Protein AF-A0A7V4EIB7-F1 (afdb_monomer)

Structure (mmCIF, N/CA/C/O backbone):
data_AF-A0A7V4EIB7-F1
#
_entry.id   AF-A0A7V4EIB7-F1
#
loop_
_atom_site.group_PDB
_atom_site.id
_atom_site.type_symbol
_atom_site.label_atom_id
_atom_site.label_alt_id
_atom_site.label_comp_id
_atom_site.label_asym_id
_atom_site.label_entity_id
_atom_site.label_seq_id
_atom_site.pdbx_PDB_ins_code
_atom_site.Cartn_x
_atom_site.Cartn_y
_atom_site.Cartn_z
_atom_site.occupancy
_atom_site.B_iso_or_equiv
_atom_site.auth_seq_id
_atom_site.auth_comp_id
_atom_site.auth_asym_id
_atom_site.auth_atom_id
_atom_site.pdbx_PDB_model_num
ATOM 1 N N . MET A 1 1 ? 59.967 -50.432 -4.920 1.00 47.66 1 MET A N 1
ATOM 2 C CA . MET A 1 1 ? 59.073 -49.871 -5.954 1.00 47.66 1 MET A CA 1
ATOM 3 C C . MET A 1 1 ? 58.158 -50.975 -6.445 1.00 47.66 1 MET A C 1
ATOM 5 O O . MET A 1 1 ? 58.591 -51.761 -7.272 1.00 47.66 1 MET A O 1
ATOM 9 N N . THR A 1 2 ? 56.927 -51.020 -5.931 1.00 31.62 2 THR A N 1
ATOM 10 C CA . THR A 1 2 ? 55.809 -51.762 -6.533 1.00 31.62 2 THR A CA 1
ATOM 11 C C . THR A 1 2 ? 54.528 -51.031 -6.133 1.00 31.62 2 THR A C 1
ATOM 13 O O . THR A 1 2 ? 54.289 -50.807 -4.950 1.00 31.62 2 THR A O 1
ATOM 16 N N . VAL A 1 3 ? 53.770 -50.563 -7.123 1.00 32.78 3 VAL A N 1
ATOM 17 C CA . VAL A 1 3 ? 52.539 -49.776 -6.971 1.00 32.78 3 VAL A CA 1
ATOM 18 C C . VAL A 1 3 ? 51.373 -50.753 -6.801 1.00 32.78 3 VAL A C 1
ATOM 20 O O . VAL A 1 3 ? 51.115 -51.546 -7.702 1.00 32.78 3 VAL A O 1
ATOM 23 N N . MET A 1 4 ? 50.684 -50.714 -5.656 1.00 30.62 4 MET A N 1
ATOM 24 C CA . MET A 1 4 ? 49.464 -51.498 -5.417 1.00 30.62 4 MET A CA 1
ATOM 25 C C . MET A 1 4 ? 48.240 -50.822 -6.049 1.00 30.62 4 MET A C 1
ATOM 27 O O . MET A 1 4 ? 48.044 -49.610 -5.944 1.00 30.62 4 MET A O 1
ATOM 31 N N . THR A 1 5 ? 47.420 -51.621 -6.731 1.00 43.78 5 THR A N 1
ATOM 32 C CA . THR A 1 5 ? 46.246 -51.188 -7.500 1.00 43.78 5 THR A CA 1
ATOM 33 C C . THR A 1 5 ? 44.964 -51.118 -6.664 1.00 43.78 5 THR A C 1
ATOM 35 O O . THR A 1 5 ? 44.761 -51.872 -5.720 1.00 43.78 5 THR A O 1
ATOM 38 N N . ARG A 1 6 ? 44.046 -50.243 -7.091 1.00 38.47 6 ARG A N 1
ATOM 39 C CA . ARG A 1 6 ? 42.798 -49.780 -6.447 1.00 38.47 6 ARG A CA 1
ATOM 40 C C . ARG A 1 6 ? 41.690 -50.836 -6.208 1.00 38.47 6 ARG A C 1
ATOM 42 O O . ARG A 1 6 ? 40.529 -50.456 -6.083 1.00 38.47 6 ARG A O 1
ATOM 49 N N . ARG A 1 7 ? 41.997 -52.139 -6.177 1.00 37.72 7 ARG A N 1
ATOM 50 C CA . ARG A 1 7 ? 40.997 -53.230 -6.138 1.00 37.72 7 ARG A CA 1
ATOM 51 C C . ARG A 1 7 ? 40.981 -54.059 -4.844 1.00 37.72 7 ARG A C 1
ATOM 53 O O . ARG A 1 7 ? 40.171 -54.968 -4.739 1.00 37.72 7 ARG A O 1
ATOM 60 N N . GLU A 1 8 ? 41.793 -53.708 -3.847 1.00 39.53 8 GLU A N 1
ATOM 61 C CA . GLU A 1 8 ? 41.931 -54.478 -2.592 1.00 39.53 8 GLU A CA 1
ATOM 62 C C . GLU A 1 8 ? 41.317 -53.792 -1.352 1.00 39.53 8 GLU A C 1
ATOM 64 O O . GLU A 1 8 ? 41.428 -54.300 -0.244 1.00 39.53 8 GLU A O 1
ATOM 69 N N . VAL A 1 9 ? 40.609 -52.665 -1.517 1.00 40.56 9 VAL A N 1
ATOM 70 C CA . VAL A 1 9 ? 40.012 -51.897 -0.394 1.00 40.56 9 VAL A CA 1
ATOM 71 C C . VAL A 1 9 ? 38.494 -52.124 -0.225 1.00 40.56 9 VAL A C 1
ATOM 73 O O . VAL A 1 9 ? 37.890 -51.612 0.708 1.00 40.56 9 VAL A O 1
ATOM 76 N N . LEU A 1 10 ? 37.839 -52.926 -1.071 1.00 32.06 10 LEU A N 1
ATOM 77 C CA . LEU A 1 10 ? 36.372 -53.097 -1.052 1.00 32.06 10 LEU A CA 1
ATOM 78 C C . LEU A 1 10 ? 35.941 -54.550 -0.823 1.00 32.06 10 LEU A C 1
ATOM 80 O O . LEU A 1 10 ? 35.240 -55.139 -1.641 1.00 32.06 10 LEU A O 1
ATOM 84 N N . GLY A 1 11 ? 36.371 -55.135 0.295 1.00 35.91 11 GLY A N 1
ATOM 85 C CA . GLY A 1 11 ? 36.136 -56.551 0.585 1.00 35.91 11 GLY A CA 1
ATOM 86 C C . GLY A 1 11 ? 35.903 -56.900 2.050 1.00 35.91 11 GLY A C 1
ATOM 87 O O . GLY A 1 11 ? 36.309 -57.979 2.451 1.00 35.91 11 GLY A O 1
ATOM 88 N N . VAL A 1 12 ? 35.283 -56.035 2.862 1.00 35.84 12 VAL A N 1
ATOM 89 C CA . VAL A 1 12 ? 34.763 -56.419 4.190 1.00 35.84 12 VAL A CA 1
ATOM 90 C C . VAL A 1 12 ? 33.503 -55.596 4.488 1.00 35.84 12 VAL A C 1
ATOM 92 O O . VAL A 1 12 ? 33.519 -54.387 4.286 1.00 35.84 12 VAL A O 1
ATOM 95 N N . LEU A 1 13 ? 32.456 -56.258 5.002 1.00 34.12 13 LEU A N 1
ATOM 96 C CA . LEU A 1 13 ? 31.142 -55.747 5.453 1.00 34.12 13 LEU A CA 1
ATOM 97 C C . LEU A 1 13 ? 29.980 -55.872 4.447 1.00 34.12 13 LEU A C 1
ATOM 99 O O . LEU A 1 13 ? 29.356 -54.896 4.049 1.00 34.12 13 LEU A O 1
ATOM 103 N N . SER A 1 14 ? 29.613 -57.112 4.112 1.00 34.34 14 SER A N 1
ATOM 104 C CA . SER A 1 14 ? 28.228 -57.449 3.741 1.00 34.34 14 SER A CA 1
ATOM 105 C C . SER A 1 14 ? 27.502 -58.000 4.970 1.00 34.34 14 SER A C 1
ATOM 107 O O . SER A 1 14 ? 27.459 -59.206 5.188 1.00 34.34 14 SER A O 1
ATOM 109 N N . GLY A 1 15 ? 26.976 -57.101 5.802 1.00 34.72 15 GLY A N 1
ATOM 110 C CA . GLY A 1 15 ? 25.966 -57.408 6.814 1.00 34.72 15 GLY A CA 1
ATOM 111 C C . GLY A 1 15 ? 24.638 -56.815 6.357 1.00 34.72 15 GLY A C 1
ATOM 112 O O . GLY A 1 15 ? 24.525 -55.600 6.215 1.00 34.72 15 GLY A O 1
ATOM 113 N N . ALA A 1 16 ? 23.654 -57.664 6.068 1.00 36.81 16 ALA A N 1
ATOM 114 C CA . ALA A 1 16 ? 22.326 -57.242 5.645 1.00 36.81 16 ALA A CA 1
ATOM 115 C C . ALA A 1 16 ? 21.582 -56.575 6.816 1.00 36.81 16 ALA A C 1
ATOM 117 O O . ALA A 1 16 ? 21.101 -57.248 7.724 1.00 36.81 16 ALA A O 1
ATOM 118 N N . LEU A 1 17 ? 21.490 -55.244 6.788 1.00 35.59 17 LEU A N 1
ATOM 119 C CA . LEU A 1 17 ? 20.539 -54.473 7.585 1.00 35.59 17 LEU A CA 1
ATOM 120 C C . LEU A 1 17 ? 19.274 -54.280 6.749 1.00 35.59 17 LEU A C 1
ATOM 122 O O . LEU A 1 17 ? 19.247 -53.490 5.805 1.00 35.59 17 LEU A O 1
ATOM 126 N N . THR A 1 18 ? 18.221 -55.014 7.093 1.00 35.53 18 THR A N 1
ATOM 127 C CA . THR A 1 18 ? 16.874 -54.780 6.574 1.00 35.53 18 THR A CA 1
ATOM 128 C C . THR A 1 18 ? 16.375 -53.453 7.146 1.00 35.53 18 THR A C 1
ATOM 130 O O . THR A 1 18 ? 15.909 -53.390 8.282 1.00 35.53 18 THR A O 1
ATOM 133 N N . VAL A 1 19 ? 16.513 -52.366 6.386 1.00 39.12 19 VAL A N 1
ATOM 134 C CA . VAL A 1 19 ? 15.905 -51.076 6.732 1.00 39.12 19 VAL A CA 1
ATOM 135 C C . VAL A 1 19 ? 14.405 -51.211 6.498 1.00 39.12 19 VAL A C 1
ATOM 137 O O . VAL A 1 19 ? 13.939 -51.203 5.359 1.00 39.12 19 VAL A O 1
ATOM 140 N N . ALA A 1 20 ? 13.645 -51.381 7.578 1.00 41.28 20 ALA A N 1
ATOM 141 C CA . ALA A 1 20 ? 12.197 -51.257 7.535 1.00 41.28 20 ALA A CA 1
ATOM 142 C C . ALA A 1 20 ? 11.848 -49.849 7.027 1.00 41.28 20 ALA A C 1
ATOM 144 O O . ALA A 1 20 ? 12.269 -48.849 7.612 1.00 41.28 20 ALA A O 1
ATOM 145 N N . ALA A 1 21 ? 11.116 -49.772 5.914 1.00 41.19 21 ALA A N 1
ATOM 146 C CA . ALA A 1 21 ? 10.622 -48.509 5.389 1.00 41.19 21 ALA A CA 1
ATOM 147 C C . ALA A 1 21 ? 9.691 -47.878 6.432 1.00 41.19 21 ALA A C 1
ATOM 149 O O . ALA A 1 21 ? 8.664 -48.457 6.790 1.00 41.19 21 ALA A O 1
ATOM 150 N N . LEU A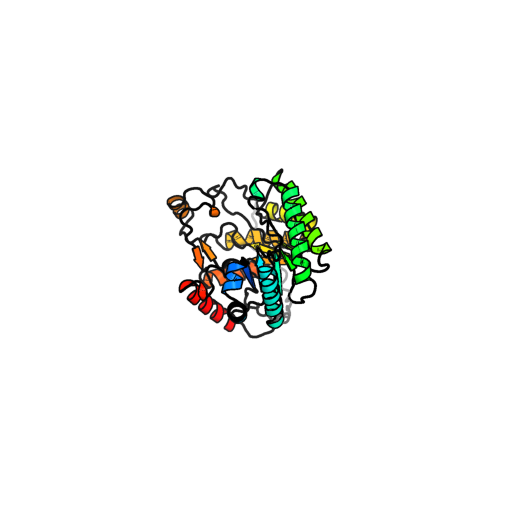 1 22 ? 10.069 -46.702 6.935 1.00 39.31 22 LEU A N 1
ATOM 151 C CA . LEU A 1 22 ? 9.183 -45.887 7.756 1.00 39.31 22 LEU A CA 1
ATOM 152 C C . LEU A 1 22 ? 7.909 -45.585 6.947 1.00 39.31 22 LEU A C 1
ATOM 154 O O . LEU A 1 22 ? 8.011 -45.318 5.745 1.00 39.31 22 LEU A O 1
ATOM 158 N N . PRO A 1 23 ? 6.718 -45.630 7.569 1.00 42.00 23 PRO A N 1
ATOM 159 C CA . PRO A 1 23 ? 5.483 -45.278 6.886 1.00 42.00 23 PRO A CA 1
ATOM 160 C C . PRO A 1 23 ? 5.611 -43.864 6.320 1.00 42.00 23 PRO A C 1
ATOM 162 O O . PRO A 1 23 ? 6.107 -42.960 6.996 1.00 42.00 23 PRO A O 1
ATOM 165 N N . ALA A 1 24 ? 5.187 -43.689 5.066 1.00 49.38 24 ALA A N 1
ATOM 166 C CA . ALA A 1 24 ? 5.120 -42.380 4.440 1.00 49.38 24 ALA A CA 1
ATOM 167 C C . ALA A 1 24 ? 4.335 -41.448 5.370 1.00 49.38 24 ALA A C 1
ATOM 169 O O . ALA A 1 24 ? 3.186 -41.732 5.715 1.00 49.38 24 ALA A O 1
ATOM 170 N N . GLY A 1 25 ? 4.987 -40.373 5.820 1.00 47.94 25 GLY A N 1
ATOM 171 C CA . GLY A 1 25 ? 4.324 -39.339 6.601 1.00 47.94 25 GLY A CA 1
ATOM 172 C C . GLY A 1 25 ? 3.093 -38.815 5.852 1.00 47.94 25 GLY A C 1
ATOM 173 O O . GLY A 1 25 ? 3.021 -38.952 4.625 1.00 47.94 25 GLY A O 1
ATOM 174 N N . PRO A 1 26 ? 2.113 -38.234 6.562 1.00 50.88 26 PRO A N 1
ATOM 175 C CA . PRO A 1 26 ? 0.947 -37.645 5.919 1.00 50.88 26 PRO A CA 1
ATOM 176 C C . PRO A 1 26 ? 1.397 -36.705 4.796 1.00 50.88 26 PRO A C 1
ATOM 178 O O . PRO A 1 26 ? 2.353 -35.941 4.966 1.00 50.88 26 PRO A O 1
ATOM 181 N N . ALA A 1 27 ? 0.732 -36.796 3.640 1.00 44.94 27 ALA A N 1
ATOM 182 C CA . ALA A 1 27 ? 0.988 -35.898 2.524 1.00 44.94 27 ALA A CA 1
ATOM 183 C C . ALA A 1 27 ? 0.949 -34.446 3.036 1.00 44.94 27 ALA A C 1
ATOM 185 O O . ALA A 1 27 ? 0.082 -34.124 3.857 1.00 44.94 27 ALA A O 1
ATOM 186 N N . PRO A 1 28 ? 1.884 -33.579 2.605 1.00 46.78 28 PRO A N 1
ATOM 187 C CA . PRO A 1 28 ? 1.871 -32.189 3.026 1.00 46.78 28 PRO A CA 1
ATOM 188 C C . PRO A 1 28 ? 0.487 -31.604 2.720 1.00 46.78 28 PRO A C 1
ATOM 190 O O . PRO A 1 28 ? -0.056 -31.900 1.651 1.00 46.78 28 PRO A O 1
ATOM 193 N N . PRO A 1 29 ? -0.100 -30.819 3.643 1.00 49.72 29 PRO A N 1
ATOM 194 C CA . PRO A 1 29 ? -1.413 -30.230 3.424 1.00 49.72 29 PRO A CA 1
ATOM 195 C C . PRO A 1 29 ? -1.413 -29.520 2.071 1.00 49.72 29 PRO A C 1
ATOM 197 O O . PRO A 1 29 ? -0.454 -28.808 1.750 1.00 49.72 29 PRO A O 1
ATOM 200 N N . GLU A 1 30 ? -2.454 -29.752 1.264 1.00 52.97 30 GLU A N 1
ATOM 201 C CA . GLU A 1 30 ? -2.611 -29.065 -0.016 1.00 52.97 30 GLU A CA 1
ATOM 202 C C . GLU A 1 30 ? -2.418 -27.569 0.223 1.00 52.97 30 GLU A C 1
ATOM 204 O O . GLU A 1 30 ? -3.133 -26.952 1.020 1.00 52.97 30 GLU A O 1
ATOM 209 N N . ARG A 1 31 ? -1.403 -26.983 -0.424 1.00 59.03 31 ARG A N 1
ATOM 210 C CA . ARG A 1 31 ? -1.165 -25.546 -0.318 1.00 59.03 31 ARG A CA 1
ATOM 211 C C . ARG A 1 31 ? -2.428 -24.846 -0.799 1.00 59.03 31 ARG A C 1
ATOM 213 O O . ARG A 1 31 ? -2.780 -24.950 -1.976 1.00 59.03 31 ARG A O 1
ATOM 220 N N . ARG A 1 32 ? -3.102 -24.140 0.115 1.00 71.88 32 ARG A N 1
ATOM 221 C CA . ARG A 1 32 ? -4.215 -23.253 -0.230 1.00 71.88 32 ARG A CA 1
ATOM 222 C C . ARG A 1 32 ? -3.756 -22.355 -1.372 1.00 71.88 32 ARG A C 1
ATOM 224 O O . ARG A 1 32 ? -2.652 -21.808 -1.332 1.00 71.88 32 ARG A O 1
ATOM 231 N N . ARG A 1 33 ? -4.584 -22.243 -2.410 1.00 85.56 33 ARG A N 1
ATOM 232 C CA . ARG A 1 33 ? -4.279 -21.360 -3.536 1.00 85.56 33 ARG A CA 1
ATOM 233 C C . ARG A 1 33 ? -4.117 -19.936 -3.009 1.00 85.56 33 ARG A C 1
ATOM 235 O O . ARG A 1 33 ? -4.985 -19.493 -2.256 1.00 85.56 33 ARG A O 1
ATOM 242 N N . PRO A 1 34 ? -3.047 -19.224 -3.387 1.00 93.00 34 PRO A N 1
ATOM 243 C CA . PRO A 1 34 ? -2.817 -17.896 -2.859 1.00 93.00 34 PRO A CA 1
ATOM 244 C C . PRO A 1 34 ? -3.868 -16.936 -3.419 1.00 93.00 34 PRO A C 1
ATOM 246 O O . PRO A 1 34 ? -4.211 -16.991 -4.608 1.00 93.00 34 PRO A O 1
ATOM 249 N N . MET A 1 35 ? -4.405 -16.090 -2.545 1.00 95.81 35 MET A N 1
ATOM 250 C CA . MET A 1 35 ? -5.467 -15.141 -2.856 1.00 95.81 35 MET A CA 1
ATOM 251 C C . MET A 1 35 ? -5.199 -13.810 -2.174 1.00 95.81 35 MET A C 1
ATOM 253 O O . MET A 1 35 ? -4.722 -13.762 -1.044 1.00 95.81 35 MET A O 1
ATOM 257 N N . LEU A 1 36 ? -5.542 -12.739 -2.879 1.00 97.75 36 LEU A N 1
ATOM 258 C CA . LEU A 1 36 ? -5.591 -11.391 -2.333 1.00 97.75 36 LEU A CA 1
ATOM 259 C C . LEU A 1 36 ? -6.804 -11.260 -1.399 1.00 97.75 36 LEU A C 1
ATOM 261 O O . LEU A 1 36 ? -7.913 -11.634 -1.783 1.00 97.75 36 LEU A O 1
ATOM 265 N N . ARG A 1 37 ? -6.588 -10.704 -0.206 1.00 97.44 37 ARG A N 1
ATOM 266 C CA . ARG A 1 37 ? -7.621 -10.386 0.790 1.00 97.44 37 ARG A CA 1
ATOM 267 C C . ARG A 1 37 ? -8.253 -9.020 0.596 1.00 97.44 37 ARG A C 1
ATOM 269 O O . ARG A 1 37 ? -9.383 -8.800 1.009 1.00 97.44 37 ARG A O 1
ATOM 276 N N . GLY A 1 38 ? -7.544 -8.083 -0.013 1.00 98.06 38 GLY A N 1
ATOM 277 C CA . GLY A 1 38 ? -8.026 -6.715 -0.091 1.00 98.06 38 GLY A CA 1
ATOM 278 C C . GLY A 1 38 ? -7.171 -5.821 -0.955 1.00 98.06 38 GLY A C 1
ATOM 279 O O . GLY A 1 38 ? -6.102 -6.222 -1.419 1.00 98.06 38 GLY A O 1
ATOM 280 N N . THR A 1 39 ? -7.651 -4.597 -1.144 1.00 98.31 39 THR A N 1
ATOM 281 C CA . THR A 1 39 ? -6.981 -3.580 -1.953 1.00 98.31 39 THR A CA 1
ATOM 282 C C . THR A 1 39 ? -6.766 -2.287 -1.187 1.00 98.31 39 THR A C 1
ATOM 284 O O . THR A 1 39 ? -7.618 -1.897 -0.385 1.00 98.31 39 THR A O 1
ATOM 287 N N . LEU A 1 40 ? -5.668 -1.597 -1.506 1.00 98.00 40 LEU A N 1
ATOM 288 C CA . LEU A 1 40 ? -5.539 -0.166 -1.271 1.00 98.00 40 LEU A CA 1
ATOM 289 C C . LEU A 1 40 ? -6.634 0.572 -2.044 1.00 98.00 40 LEU A C 1
ATOM 291 O O . LEU A 1 40 ? -6.949 0.224 -3.186 1.00 98.00 40 LEU A O 1
ATOM 295 N N . TRP A 1 41 ? -7.200 1.587 -1.410 1.00 97.44 41 TRP A N 1
ATOM 296 C CA . TRP A 1 41 ? -8.218 2.456 -1.953 1.00 97.44 41 TRP A CA 1
ATOM 297 C C . TRP A 1 41 ? -7.932 3.897 -1.551 1.00 97.44 41 TRP A C 1
ATOM 299 O O . TRP A 1 41 ? -8.004 4.249 -0.373 1.00 97.44 41 TRP A O 1
ATOM 309 N N . TRP A 1 42 ? -7.657 4.748 -2.532 1.00 95.25 42 TRP A N 1
ATOM 310 C CA . TRP A 1 42 ? -7.614 6.187 -2.337 1.00 95.25 42 TRP A CA 1
ATOM 311 C C . TRP A 1 42 ? -9.029 6.710 -2.092 1.00 95.25 42 TRP A C 1
ATOM 313 O O . TRP A 1 42 ? -9.872 6.721 -2.998 1.00 95.25 42 TRP A O 1
ATOM 323 N N . TYR A 1 43 ? -9.306 7.106 -0.852 1.00 94.12 43 TYR A N 1
ATOM 324 C CA . TYR A 1 43 ? -10.576 7.700 -0.478 1.00 94.12 43 TYR A CA 1
ATOM 325 C C . TYR A 1 43 ? -10.597 9.173 -0.871 1.00 94.12 43 TYR A C 1
ATOM 327 O O . TYR A 1 43 ? -9.750 9.973 -0.476 1.00 94.12 43 TYR A O 1
ATOM 335 N N . ASP A 1 44 ? -11.604 9.515 -1.661 1.00 90.94 44 ASP A N 1
ATOM 336 C CA . ASP A 1 44 ? -11.914 10.875 -2.062 1.00 90.94 44 ASP A CA 1
ATOM 337 C C . ASP A 1 44 ? -13.379 11.141 -1.684 1.00 90.94 44 ASP A C 1
ATOM 339 O O . ASP A 1 44 ? -14.261 10.417 -2.162 1.00 90.94 44 ASP A O 1
ATOM 343 N N . PRO A 1 45 ? -13.669 12.126 -0.815 1.00 88.56 45 PRO A N 1
ATOM 344 C CA . PRO A 1 45 ? -15.040 12.431 -0.409 1.00 88.56 45 PRO A CA 1
ATOM 345 C C . PRO A 1 45 ? -15.957 12.822 -1.576 1.00 88.56 45 PRO A C 1
ATOM 347 O O . PRO A 1 45 ? -17.137 12.484 -1.569 1.00 88.56 45 PRO A O 1
ATOM 350 N N . GLY A 1 46 ? -15.433 13.488 -2.608 1.00 88.94 46 GLY A N 1
ATOM 351 C CA . GLY A 1 46 ? -16.215 13.866 -3.785 1.00 88.94 46 GLY A CA 1
ATOM 352 C C . GLY A 1 46 ? -16.652 12.646 -4.595 1.00 88.94 46 GLY A C 1
ATOM 353 O O . GLY A 1 46 ? -17.829 12.502 -4.928 1.00 88.94 46 GLY A O 1
ATOM 354 N N . ILE A 1 47 ? -15.726 11.721 -4.858 1.00 89.31 47 ILE A N 1
ATOM 355 C CA . ILE A 1 47 ? -16.016 10.454 -5.543 1.00 89.31 47 ILE A CA 1
ATOM 356 C C . ILE A 1 47 ? -16.925 9.573 -4.679 1.00 89.31 47 ILE A C 1
ATOM 358 O O . ILE A 1 47 ? -17.893 9.011 -5.189 1.00 89.31 47 ILE A O 1
ATOM 362 N N . SER A 1 48 ? -16.643 9.468 -3.378 1.00 89.56 48 SER A N 1
ATOM 363 C CA . SER A 1 48 ? -17.445 8.697 -2.421 1.00 89.56 48 SER A CA 1
ATOM 364 C C . SER A 1 48 ? -18.888 9.210 -2.365 1.00 89.56 48 SER A C 1
ATOM 366 O O . SER A 1 48 ? -19.832 8.424 -2.477 1.00 89.56 48 SER A O 1
ATOM 368 N N . GLY A 1 49 ? -19.065 10.531 -2.291 1.00 88.94 49 GLY A N 1
ATOM 369 C CA . GLY A 1 49 ? -20.369 11.185 -2.336 1.00 88.94 49 GLY A CA 1
ATOM 370 C C . GLY A 1 49 ? -21.110 10.943 -3.648 1.00 88.94 49 GLY A C 1
ATOM 371 O O . GLY A 1 49 ? -22.286 10.587 -3.624 1.00 88.94 49 GLY A O 1
ATOM 372 N N . ALA A 1 50 ? -20.422 11.054 -4.789 1.00 91.69 50 ALA A N 1
ATOM 373 C CA . ALA A 1 50 ? -21.010 10.794 -6.104 1.00 91.69 50 ALA A CA 1
ATOM 374 C C . ALA A 1 50 ? -21.413 9.322 -6.303 1.00 91.69 50 ALA A C 1
ATOM 376 O O . ALA A 1 50 ? -22.419 9.037 -6.952 1.00 91.69 50 ALA A O 1
ATOM 377 N N . MET A 1 51 ? -20.647 8.379 -5.745 1.00 92.38 51 MET A N 1
ATOM 378 C CA . MET A 1 51 ? -21.008 6.958 -5.731 1.00 92.38 51 MET A CA 1
ATOM 379 C C . MET A 1 51 ? -22.229 6.692 -4.844 1.00 92.38 51 MET A C 1
ATOM 381 O O . MET A 1 51 ? -23.053 5.831 -5.168 1.00 92.38 51 MET A O 1
ATOM 385 N N . GLY A 1 52 ? -22.326 7.400 -3.717 1.00 94.38 52 GLY A N 1
ATOM 386 C CA . GLY A 1 52 ? -23.328 7.158 -2.690 1.00 94.38 52 GLY A CA 1
ATOM 387 C C . GLY A 1 52 ? -23.247 5.744 -2.101 1.00 94.38 52 GLY A C 1
ATOM 388 O O . GLY A 1 52 ? -22.395 4.917 -2.448 1.00 94.38 52 GLY A O 1
ATOM 389 N N . LEU A 1 53 ? -24.175 5.434 -1.194 1.00 95.50 53 LEU A N 1
ATOM 390 C CA . LEU A 1 53 ? -24.176 4.143 -0.502 1.00 95.50 53 LEU A CA 1
ATOM 391 C C . LEU A 1 53 ? -24.447 2.959 -1.446 1.00 95.50 53 LEU A C 1
ATOM 393 O O . LEU A 1 53 ? -23.919 1.867 -1.232 1.00 95.50 53 LEU A O 1
ATOM 397 N N . ASP A 1 54 ? -25.238 3.158 -2.501 1.00 96.94 54 ASP A N 1
ATOM 398 C CA . ASP A 1 54 ? -25.522 2.109 -3.485 1.00 96.94 54 ASP A CA 1
ATOM 399 C C . ASP A 1 54 ? -24.317 1.811 -4.382 1.00 96.94 54 ASP A C 1
ATOM 401 O O . ASP A 1 54 ? -24.036 0.640 -4.662 1.00 96.94 54 ASP A O 1
ATOM 405 N N . GLY A 1 55 ? -23.545 2.837 -4.760 1.00 97.12 55 GLY A N 1
ATOM 406 C CA . GLY A 1 55 ? -22.270 2.657 -5.448 1.00 97.12 55 GLY A CA 1
ATOM 407 C C . GLY A 1 55 ? -21.283 1.865 -4.595 1.00 97.12 55 GLY A C 1
ATOM 408 O O . GLY A 1 55 ? -20.724 0.874 -5.068 1.00 97.12 55 GLY A O 1
ATOM 409 N N . TRP A 1 56 ? -21.143 2.215 -3.314 1.00 97.50 56 TRP A N 1
ATOM 410 C CA . TRP A 1 56 ? -20.321 1.452 -2.368 1.00 97.50 56 TRP A CA 1
ATOM 411 C C . TRP A 1 56 ? -20.821 0.023 -2.148 1.00 97.50 56 TRP A C 1
ATOM 413 O O . TRP A 1 56 ? -20.027 -0.915 -2.083 1.00 97.50 56 TRP A O 1
ATOM 423 N N . ARG A 1 57 ? -22.141 -0.185 -2.088 1.00 98.00 57 ARG A N 1
ATOM 424 C CA . ARG A 1 57 ? -22.739 -1.521 -1.971 1.00 98.00 57 ARG A CA 1
ATOM 425 C C . ARG A 1 57 ? -22.380 -2.401 -3.163 1.00 98.00 57 ARG A C 1
ATOM 427 O O . ARG A 1 57 ? -22.063 -3.575 -2.965 1.00 98.00 57 ARG A O 1
ATOM 434 N N . LYS A 1 58 ? -22.444 -1.851 -4.376 1.00 97.94 58 LYS A N 1
ATOM 435 C CA . LYS A 1 58 ? -22.038 -2.542 -5.603 1.00 97.94 58 LYS A CA 1
ATOM 436 C C . LYS A 1 58 ? -20.539 -2.836 -5.592 1.00 97.94 58 LYS A C 1
ATOM 438 O O . LYS A 1 58 ? -20.156 -3.975 -5.832 1.00 97.94 58 LYS A O 1
ATOM 443 N N . GLU A 1 59 ? -19.721 -1.849 -5.244 1.00 97.75 59 GLU A N 1
ATOM 444 C CA . GLU A 1 59 ? -18.263 -1.979 -5.192 1.00 97.75 59 GLU A CA 1
ATOM 445 C C . GLU A 1 59 ? -17.810 -3.084 -4.227 1.00 97.75 59 GLU A C 1
ATOM 447 O O . GLU A 1 59 ? -17.084 -3.999 -4.614 1.00 97.75 59 GLU A O 1
ATOM 452 N N . LEU A 1 60 ? -18.293 -3.065 -2.983 1.00 98.19 60 LEU A N 1
ATOM 453 C CA . LEU A 1 60 ? -17.943 -4.082 -1.990 1.00 98.19 60 LEU A CA 1
ATOM 454 C C . LEU A 1 60 ? -18.490 -5.465 -2.363 1.00 98.19 60 LEU A C 1
ATOM 456 O O . LEU A 1 60 ? -17.869 -6.478 -2.047 1.00 98.19 60 LEU A O 1
ATOM 460 N N . ALA A 1 61 ? -19.635 -5.540 -3.050 1.00 98.25 61 ALA A N 1
ATOM 461 C CA . ALA A 1 61 ? -20.151 -6.808 -3.560 1.00 98.25 61 ALA A CA 1
ATOM 462 C C . ALA A 1 61 ? -19.262 -7.387 -4.673 1.00 98.25 61 ALA A C 1
ATOM 464 O O . ALA A 1 61 ? -19.039 -8.599 -4.698 1.00 98.25 61 ALA A O 1
ATOM 465 N N . GLU A 1 62 ? -18.734 -6.544 -5.562 1.00 98.12 62 GLU A N 1
ATOM 466 C CA . GLU A 1 62 ? -17.774 -6.953 -6.592 1.00 98.12 62 GLU A CA 1
ATOM 467 C C . GLU A 1 62 ? -16.465 -7.441 -5.953 1.00 98.12 62 GLU A C 1
ATOM 469 O O . GLU A 1 62 ? -16.010 -8.549 -6.236 1.00 98.12 62 GLU A O 1
ATOM 474 N N . GLN A 1 63 ? -15.922 -6.696 -4.990 1.00 98.38 63 GLN A N 1
ATOM 475 C CA . GLN A 1 63 ? -14.734 -7.112 -4.239 1.00 98.38 63 GLN A CA 1
ATOM 476 C C . GLN A 1 63 ? -14.955 -8.442 -3.491 1.00 98.38 63 GLN A C 1
ATOM 478 O O . GLN A 1 63 ? -14.150 -9.370 -3.604 1.00 98.38 63 GLN A O 1
ATOM 483 N N . LYS A 1 64 ? -16.096 -8.614 -2.811 1.00 97.75 64 LYS A N 1
ATOM 484 C CA . LYS A 1 64 ? -16.416 -9.872 -2.113 1.00 97.75 64 LYS A CA 1
ATOM 485 C C . LYS A 1 64 ? -16.522 -11.056 -3.074 1.00 97.75 64 LYS A C 1
ATOM 487 O O . LYS A 1 64 ? -16.100 -12.163 -2.744 1.00 97.75 64 LYS A O 1
ATOM 492 N N . ALA A 1 65 ? -17.043 -10.840 -4.284 1.00 97.31 65 ALA A N 1
ATOM 493 C CA . ALA A 1 65 ? -17.184 -11.886 -5.297 1.00 97.31 65 ALA A CA 1
ATOM 494 C C . ALA A 1 65 ? -15.842 -12.406 -5.847 1.00 97.31 65 ALA A C 1
ATOM 496 O O . ALA A 1 65 ? -15.819 -13.487 -6.445 1.00 97.31 65 ALA A O 1
ATOM 497 N N . ILE A 1 66 ? -14.748 -11.669 -5.639 1.00 97.25 66 ILE A N 1
ATOM 498 C CA . ILE A 1 66 ? -13.372 -12.094 -5.933 1.00 97.25 66 ILE A CA 1
ATOM 499 C C . ILE A 1 66 ? -12.574 -12.453 -4.671 1.00 97.25 66 ILE A C 1
ATOM 501 O O . ILE A 1 66 ? -11.354 -12.580 -4.726 1.00 97.25 66 ILE A O 1
ATOM 505 N N . GLY A 1 67 ? -13.261 -12.666 -3.548 1.00 96.38 67 GLY A N 1
ATOM 506 C CA . GLY A 1 67 ? -12.657 -13.139 -2.306 1.00 96.38 67 GLY A CA 1
ATOM 507 C C . GLY A 1 67 ? -12.051 -12.049 -1.430 1.00 96.38 67 GLY A C 1
ATOM 508 O O . GLY A 1 67 ? -11.415 -12.394 -0.442 1.00 96.38 67 GLY A O 1
ATOM 509 N N . PHE A 1 68 ? -12.243 -10.764 -1.751 1.00 98.25 68 PHE A N 1
ATOM 510 C CA . PHE A 1 68 ? -11.758 -9.703 -0.875 1.00 98.25 68 PHE A CA 1
ATOM 511 C C . PHE A 1 68 ? -12.666 -9.575 0.349 1.00 98.25 68 PHE A C 1
ATOM 513 O O . PHE A 1 68 ? -13.895 -9.594 0.252 1.00 98.25 68 PHE A O 1
ATOM 520 N N . ASP A 1 69 ? -12.044 -9.422 1.503 1.00 98.12 69 ASP A N 1
ATOM 521 C CA . ASP A 1 69 ? -12.659 -9.183 2.799 1.00 98.12 69 ASP A CA 1
ATOM 522 C C . ASP A 1 69 ? -11.955 -8.055 3.567 1.00 98.12 69 ASP A C 1
ATOM 524 O O . ASP A 1 69 ? -12.227 -7.854 4.745 1.00 98.12 69 ASP A O 1
ATOM 528 N N . LEU A 1 70 ? -11.070 -7.306 2.909 1.00 98.81 70 LEU A N 1
ATOM 529 C CA . LEU A 1 70 ? -10.344 -6.184 3.483 1.00 98.81 70 LEU A CA 1
ATOM 530 C C . LEU A 1 70 ? -10.361 -4.983 2.530 1.00 98.81 70 LEU A C 1
ATOM 532 O O . LEU A 1 70 ? -10.105 -5.116 1.333 1.00 98.81 70 LEU A O 1
ATOM 536 N N . LEU A 1 71 ? -10.639 -3.799 3.073 1.00 98.56 71 LEU A N 1
ATOM 537 C CA . LEU A 1 71 ? -10.501 -2.520 2.384 1.00 98.56 71 LEU A CA 1
ATOM 538 C C . LEU A 1 71 ? -9.427 -1.695 3.101 1.00 98.56 71 LEU A C 1
ATOM 540 O O . LEU A 1 71 ? -9.549 -1.385 4.285 1.00 98.56 71 LEU A O 1
ATOM 544 N N . TRP A 1 72 ? -8.358 -1.364 2.386 1.00 98.56 72 TRP A N 1
ATOM 545 C CA . TRP A 1 72 ? -7.246 -0.574 2.899 1.00 98.56 72 TRP A CA 1
ATOM 546 C C . TRP A 1 72 ? -7.388 0.864 2.404 1.00 98.56 72 TRP A C 1
ATOM 548 O O . TRP A 1 72 ? -7.096 1.177 1.260 1.00 98.56 72 TRP A O 1
ATOM 558 N N . ILE A 1 73 ? -7.888 1.741 3.262 1.00 97.62 73 ILE A N 1
ATOM 559 C CA . ILE A 1 73 ? -8.235 3.121 2.943 1.00 97.62 73 ILE A CA 1
ATOM 560 C C . ILE A 1 73 ? -7.029 4.041 3.150 1.00 97.62 73 ILE A C 1
ATOM 562 O O . ILE A 1 73 ? -6.449 4.089 4.236 1.00 97.62 73 ILE A O 1
ATOM 566 N N . LEU A 1 74 ? -6.714 4.819 2.118 1.00 95.31 74 LEU A N 1
ATOM 567 C CA . LEU A 1 74 ? -5.767 5.930 2.147 1.00 95.31 74 LEU A CA 1
ATOM 568 C C . LEU A 1 74 ? -6.531 7.259 2.039 1.00 95.31 74 LEU A C 1
ATOM 570 O O . LEU A 1 74 ? -7.564 7.305 1.375 1.00 95.31 74 LEU A O 1
ATOM 574 N N . ASN A 1 75 ? -6.016 8.336 2.640 1.00 89.75 75 ASN A N 1
ATOM 575 C CA . ASN A 1 75 ? -6.548 9.702 2.478 1.00 89.75 75 ASN A CA 1
ATOM 576 C C . ASN A 1 75 ? -7.971 9.912 3.058 1.00 89.75 75 ASN A C 1
ATOM 578 O O . ASN A 1 75 ? -8.783 10.676 2.533 1.00 89.75 75 ASN A O 1
ATOM 582 N N . ALA A 1 76 ? -8.299 9.233 4.161 1.00 85.56 76 ALA A N 1
ATOM 583 C CA . ALA A 1 76 ? -9.544 9.486 4.885 1.00 85.56 76 ALA A CA 1
ATOM 584 C C . ALA A 1 76 ? -9.435 10.778 5.718 1.00 85.56 76 ALA A C 1
ATOM 586 O O . ALA A 1 76 ? -8.737 10.814 6.727 1.00 85.56 76 ALA A O 1
ATOM 587 N N . HIS A 1 77 ? -10.160 11.822 5.310 1.00 80.50 77 HIS A N 1
ATOM 588 C CA . HIS A 1 77 ? -10.211 13.115 6.002 1.00 80.50 77 HIS A CA 1
ATOM 589 C C . HIS A 1 77 ? -11.657 13.451 6.404 1.00 80.50 77 HIS A C 1
ATOM 591 O O . HIS A 1 77 ? -12.382 14.084 5.632 1.00 80.50 77 HIS A O 1
ATOM 597 N N . PRO A 1 78 ? -12.123 13.008 7.587 1.00 73.69 78 PRO A N 1
ATOM 598 C CA . PRO A 1 78 ? -13.511 13.192 8.007 1.00 73.69 78 PRO A CA 1
ATOM 599 C C . PRO A 1 78 ? -13.822 14.604 8.521 1.00 73.69 78 PRO A C 1
ATOM 601 O O . PRO A 1 78 ? -14.982 14.884 8.811 1.00 73.69 78 PRO A O 1
ATOM 604 N N . GLY A 1 79 ? -12.827 15.495 8.630 1.00 65.69 79 GLY A N 1
ATOM 605 C CA . GLY A 1 79 ? -12.988 16.860 9.150 1.00 65.69 79 GLY A CA 1
ATOM 606 C C . GLY A 1 79 ? -13.963 17.758 8.369 1.00 65.69 79 GLY A C 1
ATOM 607 O O . GLY A 1 79 ? -14.331 18.826 8.853 1.00 65.69 79 GLY A O 1
ATOM 608 N N . LEU A 1 80 ? -14.429 17.334 7.189 1.00 65.50 80 LEU A N 1
ATOM 609 C CA . LEU A 1 80 ? -15.513 17.992 6.454 1.00 65.50 80 LEU A CA 1
ATOM 610 C C . LEU A 1 80 ? -16.866 17.348 6.828 1.00 65.50 80 LEU A C 1
ATOM 612 O O . LEU A 1 80 ? -16.975 16.124 6.737 1.00 65.50 80 LEU A O 1
ATOM 616 N N . PRO A 1 81 ? -17.921 18.116 7.186 1.00 69.31 81 PRO A N 1
ATOM 617 C CA . PRO A 1 81 ? -19.180 17.557 7.700 1.00 69.31 81 PRO A CA 1
ATOM 618 C C . PRO A 1 81 ? -19.802 16.453 6.828 1.00 69.31 81 PRO A C 1
ATOM 620 O O . PRO A 1 81 ? -20.173 15.394 7.335 1.00 69.31 81 PRO A O 1
ATOM 623 N N . GLU A 1 82 ? -19.870 16.665 5.511 1.00 75.50 82 GLU A N 1
ATOM 624 C CA . GLU A 1 82 ? -20.396 15.669 4.565 1.00 75.50 82 GLU A CA 1
ATOM 625 C C . GLU A 1 82 ? -19.474 14.446 4.438 1.00 75.50 82 GLU A C 1
ATOM 627 O O . GLU A 1 82 ? -19.951 13.312 4.371 1.00 75.50 82 GLU A O 1
ATOM 632 N N . ALA A 1 83 ? -18.154 14.655 4.479 1.00 81.44 83 ALA A N 1
ATOM 633 C CA . ALA A 1 83 ? -17.169 13.580 4.393 1.00 81.44 83 ALA A CA 1
ATOM 634 C C . ALA A 1 83 ? -17.221 12.657 5.619 1.00 81.44 83 ALA A C 1
ATOM 636 O O . ALA A 1 83 ? -17.097 11.440 5.474 1.00 81.44 83 ALA A O 1
ATOM 637 N N . GLY A 1 84 ? -17.452 13.214 6.813 1.00 85.44 84 GLY A N 1
ATOM 638 C CA . GLY A 1 84 ? -17.620 12.442 8.044 1.00 85.44 84 GLY A CA 1
ATOM 639 C C . GLY A 1 84 ? -18.850 11.528 8.002 1.00 85.44 84 GLY A C 1
ATOM 640 O O . GLY A 1 84 ? -18.762 10.357 8.378 1.00 85.44 84 GLY A O 1
ATOM 641 N N . GLY A 1 85 ? -19.984 12.025 7.494 1.00 88.88 85 GLY A N 1
ATOM 642 C CA . GLY A 1 85 ? -21.191 11.214 7.294 1.00 88.88 85 GLY A CA 1
ATOM 643 C C . GLY A 1 85 ? -20.958 10.055 6.321 1.00 88.88 85 GLY A C 1
ATOM 644 O O . GLY A 1 85 ? -21.217 8.900 6.654 1.00 88.88 85 GLY A O 1
ATOM 645 N N . GLN A 1 86 ? -20.368 10.347 5.159 1.00 91.75 86 GLN A N 1
ATOM 646 C CA . GLN A 1 86 ? -20.054 9.341 4.137 1.00 91.75 86 GLN A CA 1
ATOM 647 C C . GLN A 1 86 ? -19.082 8.266 4.641 1.00 91.75 86 GLN A C 1
ATOM 649 O O . GLN A 1 86 ? -19.282 7.078 4.382 1.00 91.75 86 GLN A O 1
ATOM 654 N N . LEU A 1 87 ? -18.042 8.664 5.383 1.00 93.06 87 LEU A N 1
ATOM 655 C CA . LEU A 1 87 ? -17.083 7.719 5.949 1.00 93.06 87 LEU A CA 1
ATOM 656 C C . LEU A 1 87 ? -17.759 6.797 6.971 1.00 93.06 87 LEU A C 1
ATOM 658 O O . LEU A 1 87 ? -17.532 5.588 6.948 1.00 93.06 87 LEU A O 1
ATOM 662 N N . ARG A 1 88 ? -18.630 7.341 7.831 1.00 93.69 88 ARG A N 1
ATOM 663 C CA . ARG A 1 88 ? -19.402 6.554 8.805 1.00 93.69 88 ARG A CA 1
ATOM 664 C C . ARG A 1 88 ? -20.299 5.527 8.114 1.00 93.69 88 ARG A C 1
ATOM 666 O O . ARG A 1 88 ? -20.335 4.369 8.532 1.00 93.69 88 ARG A O 1
ATOM 673 N N . ASP A 1 89 ? -20.975 5.927 7.042 1.00 94.81 89 ASP A N 1
ATOM 674 C CA . ASP A 1 89 ? -21.835 5.036 6.263 1.00 94.81 89 ASP A CA 1
ATOM 675 C C . ASP A 1 89 ? -21.044 3.913 5.583 1.00 94.81 89 ASP A C 1
ATOM 677 O O . ASP A 1 89 ? -21.480 2.754 5.596 1.00 94.81 89 ASP A O 1
ATOM 681 N N . LEU A 1 90 ? -19.866 4.230 5.034 1.00 96.31 90 LEU A N 1
ATOM 682 C CA . LEU A 1 90 ? -18.955 3.244 4.456 1.00 96.31 90 LEU A CA 1
ATOM 683 C C . LEU A 1 90 ? -18.458 2.253 5.514 1.00 96.31 90 LEU A C 1
ATOM 685 O O . LEU A 1 90 ? -18.543 1.047 5.294 1.00 96.31 90 LEU A O 1
ATOM 689 N N . ILE A 1 91 ? -18.004 2.737 6.673 1.00 97.25 91 ILE A N 1
ATOM 690 C CA . ILE A 1 91 ? -17.547 1.891 7.785 1.00 97.25 91 ILE A CA 1
ATOM 691 C C . ILE A 1 91 ? -18.652 0.918 8.208 1.00 97.25 91 ILE A C 1
ATOM 693 O O . ILE A 1 91 ? -18.437 -0.295 8.246 1.00 97.25 91 ILE A O 1
ATOM 697 N N . ALA A 1 92 ? -19.864 1.429 8.441 1.00 97.31 92 ALA A N 1
ATOM 698 C CA . ALA A 1 92 ? -21.003 0.604 8.827 1.00 97.31 92 ALA A CA 1
ATOM 699 C C . ALA A 1 92 ? -21.387 -0.405 7.730 1.00 97.31 92 ALA A C 1
ATOM 701 O O . ALA A 1 92 ? -21.853 -1.511 8.015 1.00 97.31 92 ALA A O 1
ATOM 702 N N . LEU A 1 93 ? -21.216 -0.048 6.453 1.00 98.00 93 LEU A N 1
ATOM 703 C CA . LEU A 1 93 ? -21.431 -0.974 5.347 1.00 98.00 93 LEU A CA 1
ATOM 704 C C . LEU A 1 93 ? -20.360 -2.071 5.299 1.00 98.00 93 LEU A C 1
ATOM 706 O O . LEU A 1 93 ? -20.724 -3.231 5.100 1.00 98.00 93 LEU A O 1
ATOM 710 N N . CYS A 1 94 ? -19.085 -1.729 5.490 1.00 98.25 94 CYS A N 1
ATOM 711 C CA . CYS A 1 94 ? -17.991 -2.693 5.581 1.00 98.25 94 CYS A CA 1
ATOM 712 C C . CYS A 1 94 ? -18.246 -3.696 6.708 1.00 98.25 94 CYS A C 1
ATOM 714 O O . CYS A 1 94 ? -18.211 -4.901 6.461 1.00 98.25 94 CYS A O 1
ATOM 716 N N . GLU A 1 95 ? -18.635 -3.220 7.891 1.00 97.75 95 GLU A N 1
ATOM 717 C CA . GLU A 1 95 ? -19.011 -4.067 9.023 1.00 97.75 95 GLU A CA 1
ATOM 718 C C . GLU A 1 95 ? -20.130 -5.054 8.663 1.00 97.75 95 GLU A C 1
ATOM 720 O O . GLU A 1 95 ? -19.950 -6.269 8.759 1.00 97.75 95 GLU A O 1
ATOM 725 N N . ARG A 1 96 ? -21.257 -4.559 8.129 1.00 97.81 96 ARG A N 1
ATOM 726 C CA . ARG A 1 96 ? -22.390 -5.410 7.712 1.00 97.81 96 ARG A CA 1
ATOM 727 C C . ARG A 1 96 ? -22.030 -6.429 6.629 1.00 97.81 96 ARG A C 1
ATOM 729 O O . ARG A 1 96 ? -22.749 -7.410 6.450 1.00 97.81 96 ARG A O 1
ATOM 736 N N . ARG A 1 97 ? -20.978 -6.176 5.849 1.00 97.19 97 ARG A N 1
ATOM 737 C CA . ARG A 1 97 ? -20.526 -7.036 4.743 1.00 97.19 97 ARG A CA 1
ATOM 738 C C . ARG A 1 97 ? -19.343 -7.926 5.125 1.00 97.19 97 ARG A C 1
ATOM 740 O O . ARG A 1 97 ? -18.875 -8.684 4.272 1.00 97.19 97 ARG A O 1
ATOM 747 N N . GLY A 1 98 ? -18.882 -7.860 6.376 1.00 97.44 98 GLY A N 1
ATOM 748 C CA . GLY A 1 98 ? -17.718 -8.603 6.847 1.00 97.44 98 GLY A CA 1
ATOM 749 C C . GLY A 1 98 ? -16.451 -8.196 6.100 1.00 97.44 98 GLY A C 1
ATOM 750 O O . GLY A 1 98 ? -15.742 -9.066 5.591 1.00 97.44 98 GLY A O 1
ATOM 751 N N . PHE A 1 99 ? -16.240 -6.887 5.947 1.00 98.56 99 PHE A N 1
ATOM 752 C CA . PHE A 1 99 ? -14.973 -6.305 5.522 1.00 98.56 99 PHE A CA 1
ATOM 753 C C . PHE A 1 99 ? -14.212 -5.774 6.733 1.00 98.56 99 PHE A C 1
ATOM 755 O O . PHE A 1 99 ? -14.760 -5.023 7.539 1.00 98.56 99 PHE A O 1
ATOM 762 N N . SER A 1 100 ? -12.936 -6.124 6.812 1.00 98.69 100 SER A N 1
ATOM 763 C CA . SER A 1 100 ? -11.955 -5.472 7.666 1.00 98.69 100 SER A CA 1
ATOM 764 C C . SER A 1 100 ? -11.454 -4.174 7.030 1.00 98.69 100 SER A C 1
ATOM 766 O O . SER A 1 100 ? -11.386 -4.052 5.808 1.00 98.69 100 SER A O 1
ATOM 768 N N . LEU A 1 101 ? -11.068 -3.212 7.862 1.00 98.69 101 LEU A N 1
ATOM 769 C CA . LEU A 1 101 ? -10.572 -1.904 7.456 1.00 98.69 101 LEU A CA 1
ATOM 770 C C . LEU A 1 101 ? -9.149 -1.691 7.955 1.00 98.69 101 LEU A C 1
ATOM 772 O O . LEU A 1 101 ? -8.893 -1.753 9.158 1.00 98.69 101 LEU A O 1
ATOM 776 N N . ILE A 1 102 ? -8.247 -1.380 7.031 1.00 98.81 102 ILE A N 1
ATOM 777 C CA . ILE A 1 102 ? -6.971 -0.739 7.353 1.00 98.81 102 ILE A CA 1
ATOM 778 C C . ILE A 1 102 ? -7.102 0.731 6.976 1.00 98.81 102 ILE A C 1
ATOM 780 O O . ILE A 1 102 ? -7.522 1.014 5.860 1.00 98.81 102 ILE A O 1
ATOM 784 N N . VAL A 1 103 ? -6.768 1.663 7.869 1.00 98.56 103 VAL A N 1
ATOM 785 C CA . VAL A 1 103 ? -6.940 3.104 7.607 1.00 98.56 103 VAL A CA 1
ATOM 786 C C . VAL A 1 103 ? -5.630 3.849 7.809 1.00 98.56 103 VAL A C 1
ATOM 788 O O . VAL A 1 103 ? -4.968 3.692 8.835 1.00 98.56 103 VAL A O 1
ATOM 791 N N . SER A 1 104 ? -5.249 4.655 6.820 1.00 98.06 104 SER A N 1
ATOM 792 C CA . SER A 1 104 ? -4.044 5.474 6.872 1.00 98.06 104 SER A CA 1
ATOM 793 C C . SER A 1 104 ? -4.150 6.620 7.871 1.00 98.06 104 SER A C 1
ATOM 795 O O . SER A 1 104 ? -5.165 7.316 7.889 1.00 98.06 104 SER A O 1
ATOM 797 N N . VAL A 1 105 ? -3.060 6.914 8.576 1.00 97.12 105 VAL A N 1
ATOM 798 C CA . VAL A 1 105 ? -2.836 8.275 9.094 1.00 97.12 105 VAL A CA 1
ATOM 799 C C . VAL A 1 105 ? -2.434 9.217 7.954 1.00 97.12 105 VAL A C 1
ATOM 801 O O . VAL A 1 105 ? -2.198 8.767 6.835 1.00 97.12 105 VAL A O 1
ATOM 804 N N . ALA A 1 106 ? -2.364 10.522 8.207 1.00 95.00 106 ALA A N 1
ATOM 805 C CA . ALA A 1 106 ? -1.930 11.491 7.203 1.00 95.00 106 ALA A CA 1
ATOM 806 C C . ALA A 1 106 ? -0.412 11.451 6.926 1.00 95.00 106 ALA A C 1
ATOM 808 O O . ALA A 1 106 ? 0.391 11.023 7.756 1.00 95.00 106 ALA A O 1
ATOM 809 N N . MET A 1 107 ? -0.047 11.970 5.752 1.00 94.62 107 MET A N 1
ATOM 810 C CA . MET A 1 107 ? 1.293 12.445 5.392 1.00 94.62 107 MET A CA 1
ATOM 811 C C . MET A 1 107 ? 1.151 13.861 4.834 1.00 94.62 107 MET A C 1
ATOM 813 O O . MET A 1 107 ? 0.123 14.157 4.213 1.00 94.62 107 MET A O 1
ATOM 817 N N . THR A 1 108 ? 2.150 14.727 4.987 1.00 94.88 108 THR A N 1
ATOM 818 C CA . THR A 1 108 ? 2.132 15.994 4.246 1.00 94.88 108 THR A CA 1
ATOM 819 C C . THR A 1 108 ? 2.603 15.787 2.805 1.00 94.88 108 THR A C 1
ATOM 821 O O . THR A 1 108 ? 3.348 14.846 2.497 1.00 94.88 108 THR A O 1
ATOM 824 N N . PRO A 1 109 ? 2.194 16.661 1.871 1.00 91.81 109 PRO A N 1
ATOM 825 C CA . PRO A 1 109 ? 2.830 16.716 0.565 1.00 91.81 109 PRO A CA 1
ATOM 826 C C . PRO A 1 109 ? 4.335 16.975 0.718 1.00 91.81 109 PRO A C 1
ATOM 828 O O . PRO A 1 109 ? 4.739 17.857 1.468 1.00 91.81 109 PRO A O 1
ATOM 831 N N . MET A 1 110 ? 5.171 16.277 -0.056 1.00 90.88 110 MET A N 1
ATOM 832 C CA . MET A 1 110 ? 6.633 16.474 -0.079 1.00 90.88 110 MET A CA 1
ATOM 833 C C . MET A 1 110 ? 7.377 16.064 1.206 1.00 90.88 110 MET A C 1
ATOM 835 O O . MET A 1 110 ? 8.540 16.449 1.373 1.00 90.88 110 MET A O 1
ATOM 839 N N . TRP A 1 111 ? 6.764 15.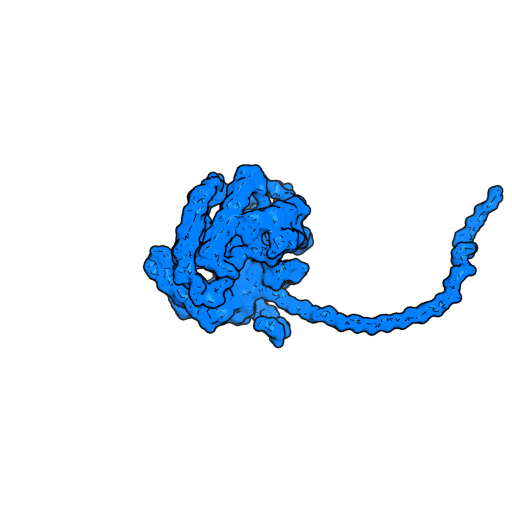256 2.081 1.00 94.62 111 TRP A N 1
ATOM 840 C CA . TRP A 1 111 ? 7.387 14.739 3.312 1.00 94.62 111 TRP A CA 1
ATOM 841 C C . TRP A 1 111 ? 8.794 14.158 3.074 1.00 94.62 111 TRP A C 1
ATOM 843 O O . TRP A 1 111 ? 9.717 14.378 3.857 1.00 94.62 111 TRP A O 1
ATOM 853 N N . TYR A 1 112 ? 8.986 13.491 1.933 1.00 91.25 112 TYR A N 1
ATOM 854 C CA . TYR A 1 112 ? 10.237 12.840 1.549 1.00 91.25 112 TYR A CA 1
ATOM 855 C C . TYR A 1 112 ? 11.321 13.788 1.004 1.00 91.25 112 TYR A C 1
ATOM 857 O O . TYR A 1 112 ? 12.477 13.384 0.908 1.00 91.25 112 TYR A O 1
ATOM 865 N N . GLU A 1 113 ? 10.979 15.032 0.653 1.00 91.00 113 GLU A N 1
ATOM 866 C CA . GLU A 1 113 ? 11.939 16.047 0.183 1.00 91.00 113 GLU A CA 1
ATOM 867 C C . GLU A 1 113 ? 12.323 17.024 1.293 1.00 91.00 113 GLU A C 1
ATOM 869 O O . GLU A 1 113 ? 13.492 17.384 1.420 1.00 91.00 113 GLU A O 1
ATOM 874 N N . ARG A 1 114 ? 11.346 17.455 2.099 1.00 94.88 114 ARG A N 1
ATOM 875 C CA . ARG A 1 114 ? 11.558 18.466 3.146 1.00 94.88 114 ARG A CA 1
ATOM 876 C C . ARG A 1 114 ? 12.152 17.889 4.422 1.00 94.88 114 ARG A C 1
ATOM 878 O O . ARG A 1 114 ? 12.922 18.578 5.084 1.00 94.88 114 ARG A O 1
ATOM 885 N N . LEU A 1 115 ? 11.800 16.644 4.754 1.00 96.44 115 LEU A N 1
ATOM 886 C CA . LEU A 1 115 ? 12.188 15.982 6.002 1.00 96.44 115 LEU A CA 1
ATOM 887 C C . LEU A 1 115 ? 11.829 16.807 7.258 1.00 96.44 115 LEU A C 1
ATOM 889 O O . LEU A 1 115 ? 12.544 16.764 8.262 1.00 96.44 115 LEU A O 1
ATOM 893 N N . ASP A 1 116 ? 10.721 17.557 7.208 1.00 97.75 116 ASP A N 1
ATOM 894 C CA . ASP A 1 116 ? 10.210 18.322 8.348 1.00 97.75 116 ASP A CA 1
ATOM 895 C C . ASP A 1 116 ? 9.477 17.381 9.311 1.00 97.75 116 ASP A C 1
ATOM 897 O O . ASP A 1 116 ? 8.352 16.934 9.073 1.00 97.75 116 ASP A O 1
ATOM 901 N N . LEU A 1 117 ? 10.173 16.991 10.380 1.00 98.38 117 LEU A N 1
ATOM 902 C CA . LEU A 1 117 ? 9.660 16.015 11.336 1.00 98.38 117 LEU A CA 1
ATOM 903 C C . LEU A 1 117 ? 8.478 16.559 12.141 1.00 98.38 117 LEU A C 1
ATOM 905 O O . LEU A 1 117 ? 7.590 15.788 12.503 1.00 98.38 117 LEU A O 1
ATOM 909 N N . ASP A 1 118 ? 8.481 17.847 12.468 1.00 98.38 118 ASP A N 1
ATOM 910 C CA . ASP A 1 118 ? 7.459 18.423 13.336 1.00 98.38 118 ASP A CA 1
ATOM 911 C C . ASP A 1 118 ? 6.156 18.643 12.564 1.00 98.38 118 ASP A C 1
ATOM 913 O O . ASP A 1 118 ? 5.085 18.321 13.091 1.00 98.38 118 ASP A O 1
ATOM 917 N N . GLU A 1 119 ? 6.250 19.064 11.297 1.00 97.94 119 GLU A N 1
ATOM 918 C CA . GLU A 1 119 ? 5.106 19.157 10.384 1.00 97.94 119 GLU A CA 1
ATOM 919 C C . GLU A 1 119 ? 4.433 17.783 10.197 1.00 97.94 119 GLU A C 1
ATOM 921 O O . GLU A 1 119 ? 3.223 17.647 10.401 1.00 97.94 119 GLU A O 1
ATOM 926 N N . GLU A 1 120 ? 5.211 16.724 9.927 1.00 98.25 120 GLU A N 1
ATOM 927 C CA . GLU A 1 120 ? 4.661 15.368 9.797 1.00 98.25 120 GLU A CA 1
ATOM 928 C C . GLU A 1 120 ? 4.011 14.867 11.088 1.00 98.25 120 GLU A C 1
ATOM 930 O O . GLU A 1 120 ? 2.917 14.300 11.065 1.00 98.25 120 GLU A O 1
ATOM 935 N N . LYS A 1 121 ? 4.658 15.073 12.243 1.00 98.50 121 LYS A N 1
ATOM 936 C CA . LYS A 1 121 ? 4.090 14.664 13.535 1.00 98.50 121 LYS A CA 1
ATOM 937 C C . LYS A 1 121 ? 2.778 15.384 13.823 1.00 98.50 121 LYS A C 1
ATOM 939 O O . LYS A 1 121 ? 1.876 14.786 14.414 1.00 98.50 121 LYS A O 1
ATOM 944 N N . GLN A 1 122 ? 2.668 16.656 13.444 1.00 98.25 122 GLN A N 1
ATOM 945 C CA . GLN A 1 122 ? 1.428 17.411 13.571 1.00 98.25 122 GLN A CA 1
ATOM 946 C C . GLN A 1 122 ? 0.334 16.831 12.670 1.00 98.25 122 GLN A C 1
ATOM 948 O O . GLN A 1 122 ? -0.761 16.570 13.170 1.00 98.25 122 GLN A O 1
ATOM 953 N N . ALA A 1 123 ? 0.639 16.557 11.399 1.00 97.12 123 ALA A N 1
ATOM 954 C CA . ALA A 1 123 ? -0.309 15.957 10.461 1.00 97.12 123 ALA A CA 1
ATOM 955 C C . ALA A 1 123 ? -0.807 14.583 10.944 1.00 97.12 123 ALA A C 1
ATOM 957 O O . ALA A 1 123 ? -2.012 14.323 10.962 1.00 97.12 123 ALA A O 1
ATOM 958 N N . VAL A 1 124 ? 0.103 13.722 11.411 1.00 98.06 124 VAL A N 1
ATOM 959 C CA . VAL A 1 124 ? -0.244 12.409 11.973 1.00 98.06 124 VAL A CA 1
ATOM 960 C C . VAL A 1 124 ? -1.130 12.553 13.208 1.00 98.06 124 VAL A C 1
ATOM 962 O O . VAL A 1 124 ? -2.152 11.876 13.297 1.00 98.06 124 VAL A O 1
ATOM 965 N N . ARG A 1 125 ? -0.776 13.438 14.151 1.00 98.06 125 ARG A N 1
ATOM 966 C CA . ARG A 1 125 ? -1.576 13.664 15.365 1.00 98.06 125 ARG A CA 1
ATOM 967 C C . ARG A 1 125 ? -3.000 14.086 15.012 1.00 98.06 125 ARG A C 1
ATOM 969 O O . ARG A 1 125 ? -3.940 13.449 15.476 1.00 98.06 125 ARG A O 1
ATOM 976 N N . GLN A 1 126 ? -3.136 15.108 14.169 1.00 96.56 126 GLN A N 1
ATOM 977 C CA . GLN A 1 126 ? -4.436 15.627 13.755 1.00 96.56 126 GLN A CA 1
ATOM 978 C C . GLN A 1 126 ? -5.277 14.537 13.079 1.00 96.56 126 GLN A C 1
ATOM 980 O O . GLN A 1 126 ? -6.430 14.327 13.436 1.00 96.56 126 GLN A O 1
ATOM 985 N N . SER A 1 127 ? -4.686 13.789 12.145 1.00 96.38 127 SER A N 1
ATOM 986 C CA . SER A 1 127 ? -5.387 12.714 11.440 1.00 96.38 127 SER A CA 1
ATOM 987 C C . SER A 1 127 ? -5.870 11.609 12.380 1.00 96.38 127 SER A C 1
ATOM 989 O O . SER A 1 127 ? -7.004 11.152 12.254 1.00 96.38 127 SER A O 1
ATOM 991 N N . VAL A 1 128 ? -5.045 11.198 13.345 1.00 97.00 128 VAL A N 1
ATOM 992 C CA . VAL A 1 128 ? -5.432 10.1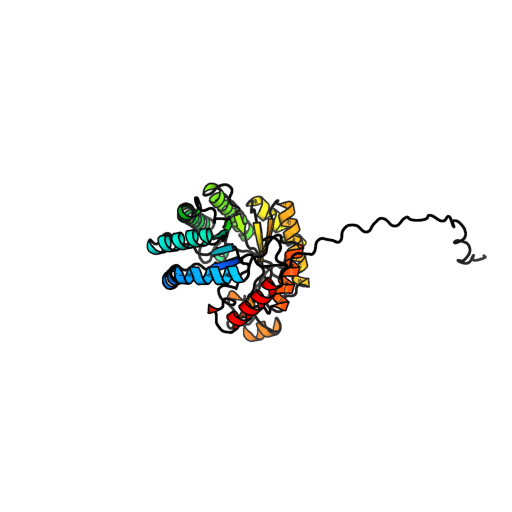96 14.344 1.00 97.00 128 VAL A CA 1
ATOM 993 C C . VAL A 1 128 ? -6.579 10.708 15.222 1.00 97.00 128 VAL A C 1
ATOM 995 O O . VAL A 1 128 ? -7.540 9.972 15.443 1.00 97.00 128 VAL A O 1
ATOM 998 N N . GLU A 1 129 ? -6.507 11.956 15.692 1.00 95.75 129 GLU A N 1
ATOM 999 C CA . GLU A 1 129 ? -7.554 12.592 16.505 1.00 95.75 129 GLU A CA 1
ATOM 1000 C C . GLU A 1 129 ? -8.885 12.711 15.745 1.00 95.75 129 GLU A C 1
ATOM 1002 O O . GLU A 1 129 ? -9.947 12.458 16.313 1.00 95.75 129 GLU A O 1
ATOM 1007 N N . GLU A 1 130 ? -8.835 13.025 14.450 1.00 94.81 130 GLU A N 1
ATOM 1008 C CA . GLU A 1 130 ? -10.014 13.123 13.586 1.00 94.81 130 GLU A CA 1
ATOM 1009 C C . GLU A 1 130 ? -10.635 11.756 13.259 1.00 94.81 130 GLU A C 1
ATOM 1011 O O . GLU A 1 130 ? -11.859 11.629 13.196 1.00 94.81 130 GLU A O 1
ATOM 1016 N N . LEU A 1 131 ? -9.814 10.725 13.037 1.00 95.94 131 LEU A N 1
ATOM 1017 C CA . LEU A 1 131 ? -10.274 9.399 12.612 1.00 95.94 131 LEU A CA 1
ATOM 1018 C C . LEU A 1 131 ? -10.732 8.516 13.774 1.00 95.94 131 LEU A C 1
ATOM 1020 O O . LEU A 1 131 ? -11.663 7.725 13.604 1.00 95.94 131 LEU A O 1
ATOM 1024 N N . ALA A 1 132 ? -10.106 8.627 14.949 1.00 96.12 132 ALA A N 1
ATOM 1025 C CA . ALA A 1 132 ? -10.375 7.730 16.072 1.00 96.12 132 ALA A CA 1
ATOM 1026 C C . ALA A 1 132 ? -11.870 7.634 16.459 1.00 96.12 132 ALA A C 1
ATOM 1028 O O . ALA A 1 132 ? -12.344 6.505 16.609 1.00 96.12 132 ALA A O 1
ATOM 1029 N N . PRO A 1 133 ? -12.657 8.733 16.512 1.00 94.56 133 PRO A N 1
ATOM 1030 C CA . PRO A 1 133 ? -14.091 8.674 16.827 1.00 94.56 133 PRO A CA 1
ATOM 1031 C C . PRO A 1 133 ? -14.955 7.895 15.821 1.00 94.56 133 PRO A C 1
ATOM 1033 O O . PRO A 1 133 ? -16.102 7.561 16.118 1.00 94.56 133 PRO A O 1
ATOM 1036 N N . PHE A 1 134 ? -14.451 7.636 14.611 1.00 94.00 134 PHE A N 1
ATOM 1037 C CA . PHE A 1 134 ? -15.142 6.828 13.600 1.00 94.00 134 PHE A CA 1
ATOM 1038 C C . PHE A 1 134 ? -14.743 5.351 13.664 1.00 94.00 134 PHE A C 1
ATOM 1040 O O . PHE A 1 134 ? -15.490 4.494 13.195 1.00 94.00 134 PHE A O 1
ATOM 1047 N N . LEU A 1 135 ? -13.568 5.056 14.223 1.00 96.69 135 LEU A N 1
ATOM 1048 C CA . LEU A 1 135 ? -12.928 3.745 14.149 1.00 96.69 135 LEU A CA 1
ATOM 1049 C C . LEU A 1 135 ? -12.946 2.978 15.477 1.00 96.69 135 LEU A C 1
ATOM 1051 O O . LEU A 1 135 ? -12.846 1.752 15.453 1.00 96.69 135 LEU A O 1
ATOM 1055 N N . CYS A 1 136 ? -13.061 3.659 16.623 1.00 94.19 136 CYS A N 1
ATOM 1056 C CA . CYS A 1 136 ? -12.900 3.036 17.942 1.00 94.19 136 CYS A CA 1
ATOM 1057 C C . CYS A 1 136 ? -13.951 1.963 18.255 1.00 94.19 136 CYS A C 1
ATOM 1059 O O . CYS A 1 136 ? -13.604 0.933 18.832 1.00 94.19 136 CYS A O 1
ATOM 1061 N N . ASP A 1 137 ? -15.196 2.165 17.820 1.00 91.69 137 ASP A N 1
ATOM 1062 C CA . ASP A 1 137 ? -16.325 1.310 18.210 1.00 91.69 137 ASP A CA 1
ATOM 1063 C C . ASP A 1 137 ? -16.689 0.256 17.158 1.00 91.69 137 ASP A C 1
ATOM 1065 O O . ASP A 1 137 ? -17.510 -0.623 17.422 1.00 91.69 137 ASP A O 1
ATOM 1069 N N . THR A 1 138 ? -16.096 0.314 15.961 1.00 95.88 138 THR A N 1
ATOM 1070 C CA . THR A 1 138 ? -16.434 -0.637 14.897 1.00 95.88 138 THR A CA 1
ATOM 1071 C C . THR A 1 138 ? -15.536 -1.882 14.942 1.00 95.88 138 THR A C 1
ATOM 1073 O O . THR A 1 138 ? -14.303 -1.781 14.915 1.00 95.88 138 THR A O 1
ATOM 1076 N N . PRO A 1 139 ? -16.108 -3.100 14.935 1.00 96.38 139 PRO A N 1
ATOM 1077 C CA . PRO A 1 139 ? -15.339 -4.329 14.762 1.00 96.38 139 PRO A CA 1
ATOM 1078 C C . PRO A 1 139 ? -14.719 -4.452 13.363 1.00 96.38 139 PRO A C 1
ATOM 1080 O O . PRO A 1 139 ? -13.784 -5.234 13.190 1.00 96.38 139 PRO A O 1
ATOM 1083 N N . ALA A 1 140 ? -15.190 -3.682 12.373 1.00 98.06 140 ALA A N 1
ATOM 1084 C CA . ALA A 1 140 ? -14.581 -3.657 11.046 1.00 98.06 140 ALA A CA 1
ATOM 1085 C C . ALA A 1 140 ? -13.163 -3.078 11.081 1.00 98.06 140 ALA A C 1
ATOM 1087 O O . ALA A 1 140 ? -12.337 -3.459 10.256 1.00 98.06 140 ALA A O 1
ATOM 1088 N N . PHE A 1 141 ? -12.844 -2.184 12.024 1.00 98.56 141 PHE A N 1
ATOM 1089 C CA . PHE A 1 141 ? -11.515 -1.589 12.095 1.00 98.56 141 PHE A CA 1
ATOM 1090 C C . PHE A 1 141 ? -10.471 -2.633 12.497 1.00 98.56 141 PHE A C 1
ATOM 1092 O O . PHE A 1 141 ? -10.426 -3.086 13.644 1.00 98.56 141 PHE A O 1
ATOM 1099 N N . PHE A 1 142 ? -9.629 -3.019 11.540 1.00 98.62 142 PHE A N 1
ATOM 1100 C CA . PHE A 1 142 ? -8.562 -3.987 11.737 1.00 98.62 142 PHE A CA 1
ATOM 1101 C C . PHE A 1 142 ? -7.286 -3.308 12.211 1.00 98.62 142 PHE A C 1
ATOM 1103 O O . PHE A 1 142 ? -6.728 -3.764 13.198 1.00 98.62 142 PHE A O 1
ATOM 1110 N N . GLY A 1 143 ? -6.833 -2.228 11.568 1.00 98.44 143 GLY A N 1
ATOM 1111 C CA . GLY A 1 143 ? -5.562 -1.607 11.938 1.00 98.44 143 GLY A CA 1
ATOM 1112 C C . GLY A 1 143 ? -5.252 -0.282 11.256 1.00 98.44 143 GLY A C 1
ATOM 1113 O O . GLY A 1 143 ? -5.911 0.136 10.306 1.00 98.44 143 GLY A O 1
ATOM 1114 N N . TRP A 1 144 ? -4.209 0.371 11.748 1.00 98.75 144 TRP A N 1
ATOM 1115 C CA . TRP A 1 144 ? -3.685 1.616 11.200 1.00 98.75 144 TRP A CA 1
ATOM 1116 C C . TRP A 1 144 ? -2.681 1.349 10.085 1.00 98.75 144 TRP A C 1
ATOM 1118 O O . TRP A 1 144 ? -2.009 0.318 10.074 1.00 98.75 144 TRP A O 1
ATOM 1128 N N . TYR A 1 145 ? -2.525 2.297 9.171 1.00 98.81 145 TYR A N 1
ATOM 1129 C CA . TYR A 1 145 ? -1.488 2.270 8.147 1.00 98.81 145 TYR A CA 1
ATOM 1130 C C . TYR A 1 145 ? -0.648 3.545 8.183 1.00 98.81 145 TYR A C 1
ATOM 1132 O O . TYR A 1 145 ? -1.181 4.653 8.210 1.00 98.81 145 TYR A O 1
ATOM 1140 N N . LEU A 1 146 ? 0.673 3.376 8.195 1.00 98.56 146 LEU A N 1
ATOM 1141 C CA . LEU A 1 146 ? 1.640 4.463 8.085 1.00 98.56 146 LEU A CA 1
ATOM 1142 C C . LEU A 1 146 ? 1.973 4.665 6.603 1.00 98.56 146 LEU A C 1
ATOM 1144 O O . LEU A 1 146 ? 2.591 3.778 6.009 1.00 98.56 146 LEU A O 1
ATOM 1148 N N . PRO A 1 147 ? 1.564 5.781 5.980 1.00 97.31 147 PRO A N 1
ATOM 1149 C CA . PRO A 1 147 ? 1.611 5.899 4.529 1.00 97.31 147 PRO A CA 1
ATOM 1150 C C . PRO A 1 147 ? 2.941 6.443 3.983 1.00 97.31 147 PRO A C 1
ATOM 1152 O O . PRO A 1 147 ? 3.114 6.534 2.770 1.00 97.31 147 PRO A O 1
ATOM 1155 N N . GLN A 1 148 ? 3.890 6.814 4.846 1.00 96.94 148 GLN A N 1
ATOM 1156 C CA . GLN A 1 148 ? 5.225 7.257 4.444 1.00 96.94 148 GLN A CA 1
ATOM 1157 C C . GLN A 1 148 ? 6.067 6.060 3.981 1.00 96.94 148 GLN A C 1
ATOM 1159 O O . GLN A 1 148 ? 6.905 5.562 4.722 1.00 96.94 148 GLN A O 1
ATOM 1164 N N . GLU A 1 149 ? 5.830 5.544 2.778 1.00 94.69 149 GLU A N 1
ATOM 1165 C CA . GLU A 1 149 ? 6.524 4.364 2.250 1.00 94.69 149 GLU A CA 1
ATOM 1166 C C . GLU A 1 149 ? 7.965 4.683 1.819 1.00 94.69 149 GLU A C 1
ATOM 1168 O O . GLU A 1 149 ? 8.214 5.619 1.059 1.00 94.69 149 GLU A O 1
ATOM 1173 N N . ILE A 1 150 ? 8.931 3.869 2.258 1.00 95.31 150 ILE A N 1
ATOM 1174 C CA . ILE A 1 150 ? 10.335 3.969 1.834 1.00 95.31 150 ILE A CA 1
ATOM 1175 C C . ILE A 1 150 ? 10.876 2.613 1.381 1.00 95.31 150 ILE A C 1
ATOM 1177 O O . ILE A 1 150 ? 10.314 1.561 1.694 1.00 95.31 150 ILE A O 1
ATOM 1181 N N . TYR A 1 151 ? 12.022 2.639 0.696 1.00 92.75 151 TYR A N 1
ATOM 1182 C CA . TYR A 1 151 ? 12.780 1.428 0.388 1.00 92.75 151 TYR A CA 1
ATOM 1183 C C . TYR A 1 151 ? 13.881 1.152 1.418 1.00 92.75 151 TYR A C 1
ATOM 1185 O O . TYR A 1 151 ? 13.895 0.111 2.067 1.00 92.75 151 TYR A O 1
ATOM 1193 N N . PHE A 1 152 ? 14.827 2.082 1.540 1.00 94.25 152 PHE A N 1
ATOM 1194 C CA . PHE A 1 152 ? 16.024 1.995 2.366 1.00 94.25 152 PHE A CA 1
ATOM 1195 C C . PHE A 1 152 ? 16.672 3.378 2.389 1.00 94.25 152 PHE A C 1
ATOM 1197 O O . PHE A 1 152 ? 17.193 3.841 1.375 1.00 94.25 152 PHE A O 1
ATOM 1204 N N . TRP A 1 153 ? 16.641 4.056 3.527 1.00 94.62 153 TRP A N 1
ATOM 1205 C CA . TRP A 1 153 ? 17.231 5.385 3.679 1.00 94.62 153 TRP A CA 1
ATOM 1206 C C . TRP A 1 153 ? 18.465 5.355 4.568 1.00 94.62 153 TRP A C 1
ATOM 1208 O O . TRP A 1 153 ? 18.560 4.548 5.489 1.00 94.62 153 TRP A O 1
ATOM 1218 N N . THR A 1 154 ? 19.395 6.269 4.309 1.00 92.69 154 THR A N 1
ATOM 1219 C CA . THR A 1 154 ? 20.628 6.458 5.082 1.00 92.69 154 THR A CA 1
ATOM 1220 C C . THR A 1 154 ? 20.760 7.913 5.534 1.00 92.69 154 THR A C 1
ATOM 1222 O O . THR A 1 154 ? 20.007 8.788 5.100 1.00 92.69 154 THR A O 1
ATOM 1225 N N . GLY A 1 155 ? 21.705 8.183 6.439 1.00 94.31 155 GLY A N 1
ATOM 1226 C CA . GLY A 1 155 ? 22.020 9.547 6.871 1.00 94.31 155 GLY A CA 1
ATOM 1227 C C . GLY A 1 155 ? 20.834 10.273 7.534 1.00 94.31 155 GLY A C 1
ATOM 1228 O O . GLY A 1 155 ? 20.067 9.639 8.260 1.00 94.31 155 GLY A O 1
ATOM 1229 N N . PRO A 1 156 ? 20.662 11.590 7.301 1.00 95.19 156 PRO A N 1
ATOM 1230 C CA . PRO A 1 156 ? 19.586 12.377 7.913 1.00 95.19 156 PRO A CA 1
ATOM 1231 C C . PRO A 1 156 ? 18.178 11.841 7.627 1.00 95.19 156 PRO A C 1
ATOM 1233 O O . PRO A 1 156 ? 17.336 11.829 8.523 1.00 95.19 156 PRO A O 1
ATOM 1236 N N . ALA A 1 157 ? 17.943 11.329 6.415 1.00 96.12 157 ALA A N 1
ATOM 1237 C CA . ALA A 1 157 ? 16.660 10.753 6.028 1.00 96.12 157 ALA A CA 1
ATOM 1238 C C . ALA A 1 157 ? 16.312 9.521 6.886 1.00 96.12 157 ALA A C 1
ATOM 1240 O O . ALA A 1 157 ? 15.173 9.378 7.327 1.00 96.12 157 ALA A O 1
ATOM 1241 N N . HIS A 1 158 ? 17.298 8.672 7.212 1.00 96.44 158 HIS A N 1
ATOM 1242 C CA . HIS A 1 158 ? 17.094 7.549 8.135 1.00 96.44 158 HIS A CA 1
ATOM 1243 C C . HIS A 1 158 ? 16.681 8.008 9.539 1.00 96.44 158 HIS A C 1
ATOM 1245 O O . HIS A 1 158 ? 15.732 7.464 10.102 1.00 96.44 158 HIS A O 1
ATOM 1251 N N . THR A 1 159 ? 17.371 9.003 10.105 1.00 97.62 159 THR A N 1
ATOM 1252 C CA . THR A 1 159 ? 17.033 9.534 11.435 1.00 97.62 159 THR A CA 1
ATOM 1253 C C . THR A 1 159 ? 15.607 10.076 11.454 1.00 97.62 159 THR A C 1
ATOM 1255 O O . THR A 1 159 ? 14.832 9.730 12.344 1.00 97.62 159 THR A O 1
ATOM 1258 N N . TYR A 1 160 ? 15.252 10.861 10.436 1.00 98.50 160 TYR A N 1
ATOM 1259 C CA . TYR A 1 160 ? 13.916 11.417 10.265 1.00 98.50 160 TYR A CA 1
ATOM 1260 C C . TYR A 1 160 ? 12.839 10.321 10.222 1.00 98.50 160 TYR A C 1
ATOM 1262 O O . TYR A 1 160 ? 11.912 10.345 11.031 1.00 98.50 160 TYR A O 1
ATOM 1270 N N . ILE A 1 161 ? 12.977 9.325 9.337 1.00 98.38 161 ILE A N 1
ATOM 1271 C CA . ILE A 1 161 ? 11.920 8.322 9.145 1.00 98.38 161 ILE A CA 1
ATOM 1272 C C . ILE A 1 161 ? 11.797 7.373 10.340 1.00 98.38 161 ILE A C 1
ATOM 1274 O O . ILE A 1 161 ? 10.688 6.999 10.712 1.00 98.38 161 ILE A O 1
ATOM 1278 N N . ARG A 1 162 ? 12.914 7.032 10.999 1.00 98.31 162 ARG A N 1
ATOM 1279 C CA . ARG A 1 162 ? 12.903 6.241 12.238 1.00 98.31 162 ARG A CA 1
ATOM 1280 C C . ARG A 1 162 ? 12.093 6.950 13.322 1.00 98.31 162 ARG A C 1
ATOM 1282 O O . ARG A 1 162 ? 11.231 6.339 13.956 1.00 98.31 162 ARG A O 1
ATOM 1289 N N . ASP A 1 163 ? 12.364 8.236 13.536 1.00 98.62 163 ASP A N 1
ATOM 1290 C CA . ASP A 1 163 ? 11.697 9.012 14.579 1.00 98.62 163 ASP A CA 1
ATOM 1291 C C . ASP A 1 163 ? 10.223 9.277 14.237 1.00 98.62 163 ASP A C 1
ATOM 1293 O O . ASP A 1 163 ? 9.379 9.262 15.141 1.00 98.62 163 ASP A O 1
ATOM 1297 N N . LEU A 1 164 ? 9.901 9.454 12.951 1.00 98.75 164 LEU A N 1
ATOM 1298 C CA . LEU A 1 164 ? 8.530 9.605 12.468 1.00 98.75 164 LEU A CA 1
ATOM 1299 C C . LEU A 1 164 ? 7.715 8.317 12.621 1.00 98.75 164 LEU A C 1
ATOM 1301 O O . LEU A 1 164 ? 6.610 8.365 13.160 1.00 98.75 164 LEU A O 1
ATOM 1305 N N . TYR A 1 165 ? 8.238 7.163 12.199 1.00 98.75 165 TYR A N 1
ATOM 1306 C CA . TYR A 1 165 ? 7.531 5.886 12.334 1.00 98.75 165 TYR A CA 1
ATOM 1307 C C . TYR A 1 165 ? 7.248 5.537 13.788 1.00 98.75 165 TYR A C 1
ATOM 1309 O O . TYR A 1 165 ? 6.115 5.179 14.109 1.00 98.75 165 TYR A O 1
ATOM 1317 N N . ARG A 1 166 ? 8.232 5.708 14.681 1.00 98.69 166 ARG A N 1
ATOM 1318 C CA . ARG A 1 166 ? 8.030 5.497 16.119 1.00 98.69 166 ARG A CA 1
ATOM 1319 C C . ARG A 1 166 ? 6.922 6.392 16.662 1.00 98.69 166 ARG A C 1
ATOM 1321 O O . ARG A 1 166 ? 5.996 5.902 17.298 1.00 98.69 166 ARG A O 1
ATOM 1328 N N . PHE A 1 167 ? 6.977 7.691 16.364 1.00 98.81 167 PHE A N 1
ATOM 1329 C CA . PHE A 1 167 ? 5.936 8.617 16.804 1.00 98.81 167 PHE A CA 1
ATOM 1330 C C . PHE A 1 167 ? 4.554 8.224 16.270 1.00 98.81 167 PHE A C 1
ATOM 1332 O O . PHE A 1 167 ? 3.574 8.253 17.015 1.00 98.81 167 PHE A O 1
ATOM 1339 N N . SER A 1 168 ? 4.476 7.858 14.992 1.00 98.69 168 SER A N 1
ATOM 1340 C CA . SER A 1 168 ? 3.208 7.579 14.322 1.00 98.69 168 SER A CA 1
ATOM 1341 C C . SER A 1 168 ? 2.564 6.301 14.844 1.00 98.69 168 SER A C 1
ATOM 1343 O O . SER A 1 168 ? 1.374 6.299 15.163 1.00 98.69 168 SER A O 1
ATOM 1345 N N . ALA A 1 169 ? 3.351 5.237 15.016 1.00 98.62 169 ALA A N 1
ATOM 1346 C CA . ALA A 1 169 ? 2.884 3.991 15.607 1.00 98.62 169 ALA A CA 1
ATOM 1347 C C . ALA A 1 169 ? 2.413 4.192 17.058 1.00 98.62 169 ALA A C 1
ATOM 1349 O O . ALA A 1 169 ? 1.346 3.710 17.442 1.00 98.62 169 ALA A O 1
ATOM 1350 N N . ASP A 1 170 ? 3.154 4.974 17.847 1.00 98.62 170 ASP A N 1
ATOM 1351 C CA . ASP A 1 170 ? 2.772 5.331 19.213 1.00 98.62 170 ASP A CA 1
ATOM 1352 C C . ASP A 1 170 ? 1.467 6.143 19.268 1.00 98.62 170 ASP A C 1
ATOM 1354 O O . ASP A 1 170 ? 0.627 5.915 20.141 1.00 98.62 170 ASP A O 1
ATOM 1358 N N . ALA A 1 171 ? 1.277 7.096 18.349 1.00 98.62 171 ALA A N 1
ATOM 1359 C CA . ALA A 1 171 ? 0.050 7.886 18.258 1.00 98.62 171 ALA A CA 1
ATOM 1360 C C . ALA A 1 171 ? -1.165 7.000 17.943 1.00 98.62 171 ALA A C 1
ATOM 1362 O O . ALA A 1 171 ? -2.170 7.069 18.651 1.00 98.62 171 ALA A O 1
ATOM 1363 N N . CYS A 1 172 ? -1.035 6.110 16.956 1.00 98.50 172 CYS A N 1
ATOM 1364 C CA . CYS A 1 172 ? -2.064 5.143 16.573 1.00 98.50 172 CYS A CA 1
ATOM 1365 C C . CYS A 1 172 ? -2.493 4.249 17.749 1.00 98.50 172 CYS A C 1
ATOM 1367 O O . CYS A 1 172 ? -3.685 4.090 18.024 1.00 98.50 172 CYS A O 1
ATOM 1369 N N . ARG A 1 173 ? -1.517 3.698 18.483 1.00 97.81 173 ARG A N 1
ATOM 1370 C CA . ARG A 1 173 ? -1.770 2.815 19.632 1.00 97.81 173 ARG A CA 1
ATOM 1371 C C . ARG A 1 173 ? -2.419 3.519 20.807 1.00 97.81 173 ARG A C 1
ATOM 1373 O O . ARG A 1 173 ? -3.266 2.927 21.468 1.00 97.81 173 ARG A O 1
ATOM 1380 N N . ARG A 1 174 ? -2.015 4.761 21.090 1.00 97.94 174 ARG A N 1
ATOM 1381 C CA . ARG A 1 174 ? -2.648 5.554 22.151 1.00 97.94 174 ARG A CA 1
ATOM 1382 C C . ARG A 1 174 ? -4.101 5.867 21.822 1.00 97.94 174 ARG A C 1
ATOM 1384 O O . ARG A 1 174 ? -4.925 5.849 22.726 1.00 97.94 174 ARG A O 1
ATOM 1391 N N . ALA A 1 175 ? -4.401 6.145 20.555 1.00 97.88 175 ALA A N 1
ATOM 1392 C CA . ALA A 1 175 ? -5.750 6.491 20.135 1.00 97.88 175 ALA A CA 1
ATOM 1393 C C . ALA A 1 175 ? -6.706 5.296 20.170 1.00 97.88 175 ALA A C 1
ATOM 1395 O O . ALA A 1 175 ? -7.819 5.428 20.671 1.00 97.88 175 ALA A O 1
ATOM 1396 N N . ILE A 1 176 ? -6.284 4.130 19.665 1.00 98.00 176 ILE A N 1
ATOM 1397 C CA . ILE A 1 176 ? -7.088 2.901 19.723 1.00 98.00 176 ILE A CA 1
ATOM 1398 C C . ILE A 1 176 ? -6.182 1.718 20.108 1.00 98.00 176 ILE A C 1
ATOM 1400 O O . ILE A 1 176 ? -5.577 1.089 19.231 1.00 98.00 176 ILE A O 1
ATOM 1404 N N . PRO A 1 177 ? -6.073 1.401 21.414 1.00 96.94 177 PRO A N 1
ATOM 1405 C CA . PRO A 1 177 ? -5.228 0.318 21.905 1.00 96.94 177 PRO A CA 1
ATOM 1406 C C . PRO A 1 177 ? -5.587 -1.053 21.322 1.00 96.94 177 PRO A C 1
ATOM 1408 O O . PRO A 1 177 ? -6.749 -1.367 21.073 1.00 96.94 177 PRO A O 1
ATOM 1411 N N . GLY A 1 178 ? -4.570 -1.896 21.133 1.00 96.38 178 GLY A N 1
ATOM 1412 C CA . GLY A 1 178 ? -4.733 -3.276 20.661 1.00 96.38 178 GLY A CA 1
ATOM 1413 C C . GLY A 1 178 ? -4.963 -3.432 19.154 1.00 96.38 178 GLY A C 1
ATOM 1414 O O . GLY A 1 178 ? -5.040 -4.563 18.677 1.00 96.38 178 GLY A O 1
ATOM 1415 N N . LYS A 1 179 ? -5.046 -2.335 18.391 1.00 97.94 179 LYS A N 1
ATOM 1416 C CA . LYS A 1 179 ? -5.123 -2.387 16.925 1.00 97.94 179 LYS A CA 1
ATOM 1417 C C . LYS A 1 179 ? -3.716 -2.420 16.312 1.00 97.94 179 LYS A C 1
ATOM 1419 O O . LYS A 1 179 ? -2.892 -1.588 16.699 1.00 97.94 179 LYS A O 1
ATOM 1424 N N . PRO A 1 180 ? -3.425 -3.339 15.371 1.00 98.50 180 PRO A N 1
ATOM 1425 C CA . PRO A 1 180 ? -2.141 -3.386 14.689 1.00 98.50 180 PRO A CA 1
ATOM 1426 C C . PRO A 1 180 ? -1.846 -2.105 13.907 1.00 98.50 180 PRO A C 1
ATOM 1428 O O . PRO A 1 180 ? -2.735 -1.493 13.313 1.00 98.50 180 PRO A O 1
ATOM 1431 N N . VAL A 1 181 ? -0.569 -1.744 13.864 1.00 98.81 181 VAL A N 1
ATOM 1432 C CA . VAL A 1 181 ? 0.005 -0.722 12.992 1.00 98.81 181 VAL A CA 1
ATOM 1433 C C . VAL A 1 181 ? 0.703 -1.415 11.829 1.00 98.81 181 VAL A C 1
ATOM 1435 O O . VAL A 1 181 ? 1.508 -2.330 12.020 1.00 98.81 181 VAL A O 1
ATOM 1438 N N . THR A 1 182 ? 0.3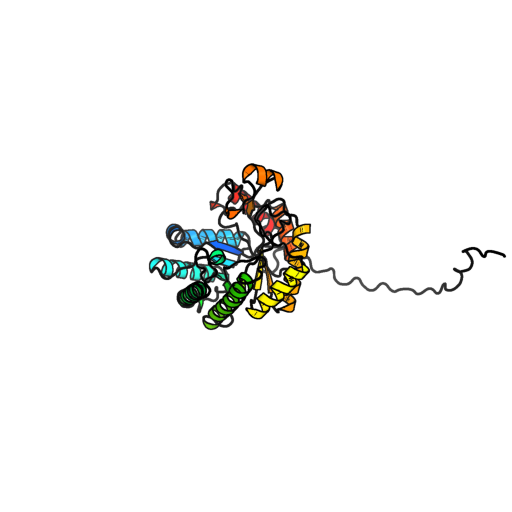93 -0.970 10.617 1.00 98.88 182 THR A N 1
ATOM 1439 C CA . THR A 1 182 ? 0.880 -1.552 9.367 1.00 98.88 182 THR A CA 1
ATOM 1440 C C . THR A 1 182 ? 1.719 -0.554 8.569 1.00 98.88 182 THR A C 1
ATOM 1442 O O . THR A 1 182 ? 1.528 0.659 8.676 1.00 98.88 182 THR A O 1
ATOM 1445 N N . LEU A 1 183 ? 2.648 -1.057 7.757 1.00 98.62 183 LEU A N 1
ATOM 1446 C CA . LEU A 1 183 ? 3.488 -0.265 6.849 1.00 98.62 183 LEU A CA 1
ATOM 1447 C C . LEU A 1 183 ? 3.748 -1.068 5.569 1.00 98.62 183 LEU A C 1
ATOM 1449 O O . LEU A 1 183 ? 3.928 -2.280 5.636 1.00 98.62 183 LEU A O 1
ATOM 1453 N N . SER A 1 184 ? 3.792 -0.410 4.411 1.00 98.19 184 SER A N 1
ATOM 1454 C CA . SER A 1 184 ? 3.935 -1.044 3.090 1.00 98.19 184 SER A CA 1
ATOM 1455 C C . SER A 1 184 ? 5.219 -0.561 2.405 1.00 98.19 184 SER A C 1
ATOM 1457 O O . SER A 1 184 ? 5.180 0.274 1.506 1.00 98.19 184 SER A O 1
ATOM 1459 N N . PRO A 1 185 ? 6.402 -1.011 2.854 1.00 97.50 185 PRO A N 1
ATOM 1460 C CA . PRO A 1 185 ? 7.655 -0.597 2.245 1.00 97.50 185 PRO A CA 1
ATOM 1461 C C . PRO A 1 185 ? 7.897 -1.318 0.921 1.00 97.50 185 PRO A C 1
ATOM 1463 O O . PRO A 1 185 ? 7.230 -2.302 0.590 1.00 97.50 185 PRO A O 1
ATOM 1466 N N . PHE A 1 186 ? 8.919 -0.874 0.196 1.00 95.56 186 PHE A N 1
ATOM 1467 C CA . PHE A 1 186 ? 9.322 -1.472 -1.074 1.00 95.56 186 PHE A CA 1
ATOM 1468 C C . PHE A 1 186 ? 10.827 -1.747 -1.143 1.00 95.56 186 PHE A C 1
ATOM 1470 O O . PHE A 1 186 ? 11.579 -1.504 -0.201 1.00 95.56 186 PHE A O 1
ATOM 1477 N N . PHE A 1 187 ? 11.291 -2.303 -2.257 1.00 94.06 187 PHE A N 1
ATOM 1478 C CA . PHE A 1 187 ? 12.712 -2.467 -2.558 1.00 94.06 187 PHE A CA 1
ATOM 1479 C C . PHE A 1 187 ? 12.993 -2.013 -3.988 1.00 94.06 187 PHE A C 1
ATOM 1481 O O . PHE A 1 187 ? 12.202 -2.251 -4.900 1.00 94.06 187 PHE A O 1
ATOM 1488 N N . ILE A 1 188 ? 14.146 -1.380 -4.183 1.00 90.25 188 ILE A N 1
ATOM 1489 C CA . ILE A 1 188 ? 14.625 -0.928 -5.491 1.00 90.25 188 ILE A CA 1
ATOM 1490 C C . ILE A 1 188 ? 15.584 -1.977 -6.051 1.00 90.25 188 ILE A C 1
ATOM 1492 O O . ILE A 1 188 ? 16.387 -2.553 -5.316 1.00 90.25 188 ILE A O 1
ATOM 1496 N N . LEU A 1 189 ? 15.509 -2.226 -7.360 1.00 88.94 189 LEU A N 1
ATOM 1497 C CA . LEU A 1 189 ? 16.366 -3.191 -8.057 1.00 88.94 189 LEU A CA 1
ATOM 1498 C C . LEU A 1 189 ? 17.265 -2.541 -9.115 1.00 88.94 189 LEU A C 1
ATOM 1500 O O . LEU A 1 189 ? 18.134 -3.215 -9.681 1.00 88.94 189 LEU A O 1
ATOM 1504 N N . ASP A 1 190 ? 17.093 -1.247 -9.381 1.00 85.88 190 ASP A N 1
ATOM 1505 C CA . ASP A 1 190 ? 17.861 -0.512 -10.375 1.00 85.88 190 ASP A CA 1
ATOM 1506 C C . ASP A 1 190 ? 19.292 -0.188 -9.928 1.00 85.88 190 ASP A C 1
ATOM 1508 O O . ASP A 1 190 ? 19.644 0.915 -9.513 1.00 85.88 190 ASP A O 1
ATOM 1512 N N . ARG A 1 191 ? 20.178 -1.168 -10.112 1.00 85.75 191 ARG A N 1
ATOM 1513 C CA . ARG A 1 191 ? 21.627 -1.004 -9.911 1.00 85.75 191 ARG A CA 1
ATOM 1514 C C . ARG A 1 191 ? 22.282 -0.076 -10.938 1.00 85.75 191 ARG A C 1
ATOM 1516 O O . ARG A 1 191 ? 23.453 0.259 -10.792 1.00 85.75 191 ARG A O 1
ATOM 1523 N N . THR A 1 192 ? 21.562 0.303 -11.993 1.00 84.69 192 THR A N 1
ATOM 1524 C CA . THR A 1 192 ? 22.093 1.122 -13.088 1.00 84.69 192 THR A CA 1
ATOM 1525 C C . THR A 1 192 ? 21.821 2.609 -12.910 1.00 84.69 192 THR A C 1
ATOM 1527 O O . THR A 1 192 ? 22.224 3.384 -13.780 1.00 84.69 192 THR A O 1
ATOM 1530 N N . LYS A 1 193 ? 21.154 3.009 -11.816 1.00 85.81 193 LYS A N 1
ATOM 1531 C CA . LYS A 1 193 ? 20.798 4.404 -11.512 1.00 85.81 193 LYS A CA 1
ATOM 1532 C C . LYS A 1 193 ? 20.043 5.078 -12.663 1.00 85.81 193 LYS A C 1
ATOM 1534 O O . LYS A 1 193 ? 20.324 6.210 -13.060 1.00 85.81 193 LYS A O 1
ATOM 1539 N N . THR A 1 194 ? 19.174 4.319 -13.317 1.00 82.94 194 THR A N 1
ATOM 1540 C CA . THR A 1 194 ? 18.294 4.782 -14.388 1.00 82.94 194 THR A CA 1
ATOM 1541 C C . THR A 1 194 ? 17.142 5.622 -13.846 1.00 82.94 194 THR A C 1
ATOM 1543 O O . THR A 1 194 ? 16.785 6.613 -14.478 1.00 82.94 194 THR A O 1
ATOM 1546 N N . PHE A 1 195 ? 16.573 5.258 -12.699 1.00 80.00 195 PHE A N 1
ATOM 1547 C CA . PHE A 1 195 ? 15.412 5.938 -12.115 1.00 80.00 195 PHE A CA 1
ATOM 1548 C C . PHE A 1 195 ? 15.781 6.996 -11.077 1.00 80.00 195 PHE A C 1
ATOM 1550 O O . PHE A 1 195 ? 14.908 7.722 -10.611 1.00 80.00 195 PHE A O 1
ATOM 1557 N N . GLY A 1 196 ? 17.059 7.086 -10.722 1.00 80.25 196 GLY A N 1
ATOM 1558 C CA . GLY A 1 196 ? 17.587 8.013 -9.731 1.00 80.25 196 GLY A CA 1
ATOM 1559 C C . GLY A 1 196 ? 18.934 7.535 -9.206 1.00 80.25 196 GLY A C 1
ATOM 1560 O O . GLY A 1 196 ? 19.368 6.418 -9.500 1.00 80.25 196 GLY A O 1
ATOM 1561 N N . ASP A 1 197 ? 19.602 8.380 -8.425 1.00 83.31 197 ASP A N 1
ATOM 1562 C CA . ASP A 1 197 ? 20.853 8.027 -7.751 1.00 83.31 197 ASP A CA 1
ATOM 1563 C C . ASP A 1 197 ? 20.581 7.206 -6.480 1.00 83.31 197 ASP A C 1
ATOM 1565 O O . ASP A 1 197 ? 20.873 7.615 -5.358 1.00 83.31 197 ASP A O 1
ATOM 1569 N N . PHE A 1 198 ? 19.943 6.049 -6.658 1.00 85.31 198 PHE A N 1
ATOM 1570 C CA . PHE A 1 198 ? 19.584 5.168 -5.556 1.00 85.31 198 PHE A CA 1
ATOM 1571 C C . PHE A 1 198 ? 20.750 4.257 -5.187 1.00 85.31 198 PHE A C 1
ATOM 1573 O O . PHE A 1 198 ? 21.386 3.623 -6.036 1.00 85.31 198 PHE A O 1
ATOM 1580 N N . TYR A 1 199 ? 20.985 4.129 -3.886 1.00 89.69 199 TYR A N 1
ATOM 1581 C CA . TYR A 1 199 ? 21.767 3.027 -3.352 1.00 89.69 199 TYR A CA 1
ATOM 1582 C C . TYR A 1 199 ? 20.899 1.766 -3.315 1.00 89.69 199 TYR A C 1
ATOM 1584 O O . TYR A 1 199 ? 19.847 1.762 -2.683 1.00 89.69 199 TYR A O 1
ATOM 1592 N N . VAL A 1 200 ? 21.334 0.695 -3.982 1.00 91.81 200 VAL A N 1
ATOM 1593 C CA . VAL A 1 200 ? 20.631 -0.597 -3.977 1.00 91.81 200 VAL A CA 1
ATOM 1594 C C . VAL A 1 200 ? 21.287 -1.522 -2.948 1.00 91.81 200 VAL A C 1
ATOM 1596 O O . VAL A 1 200 ? 22.324 -2.118 -3.272 1.00 91.81 200 VAL A O 1
ATOM 1599 N N . PRO A 1 201 ? 20.712 -1.674 -1.736 1.00 94.25 201 PRO A N 1
ATOM 1600 C CA . PRO A 1 201 ? 21.288 -2.527 -0.702 1.00 94.25 201 PRO A CA 1
ATOM 1601 C C . PRO A 1 201 ? 21.304 -3.989 -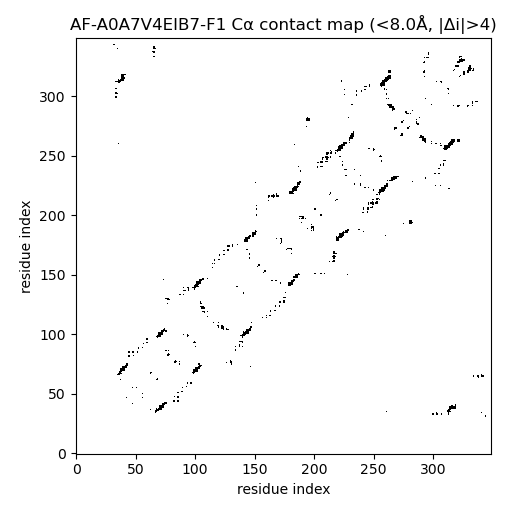1.153 1.00 94.25 201 PRO A C 1
ATOM 1603 O O . PRO A 1 201 ? 20.441 -4.444 -1.918 1.00 94.25 201 PRO A O 1
ATOM 1606 N N . SER A 1 202 ? 22.271 -4.762 -0.661 1.00 96.12 202 SER A N 1
ATOM 1607 C CA . SER A 1 202 ? 22.162 -6.219 -0.702 1.00 96.12 202 SER A CA 1
ATOM 1608 C C . SER A 1 202 ? 20.945 -6.687 0.114 1.00 96.12 202 SER A C 1
ATOM 1610 O O . SER A 1 202 ? 20.496 -5.980 1.018 1.00 96.12 202 SER A O 1
ATOM 1612 N N . PRO A 1 203 ? 20.405 -7.892 -0.147 1.00 97.12 203 PRO A N 1
ATOM 1613 C CA . PRO A 1 203 ? 19.313 -8.434 0.660 1.00 97.12 203 PRO A CA 1
ATOM 1614 C C . PRO A 1 203 ? 19.635 -8.493 2.162 1.00 97.12 203 PRO A C 1
ATOM 1616 O O . PRO A 1 203 ? 18.763 -8.222 2.976 1.00 97.12 203 PRO A O 1
ATOM 1619 N N . SER A 1 204 ? 20.887 -8.785 2.534 1.00 98.25 204 SER A N 1
ATOM 1620 C CA . SER A 1 204 ? 21.316 -8.815 3.941 1.00 98.25 204 SER A CA 1
ATOM 1621 C C . SER A 1 204 ? 21.261 -7.427 4.588 1.00 98.25 204 SER A C 1
ATOM 1623 O O . SER A 1 204 ? 20.673 -7.265 5.654 1.00 98.25 204 SER A O 1
ATOM 1625 N N . GLU A 1 205 ? 21.805 -6.406 3.914 1.00 98.06 205 GLU A N 1
ATOM 1626 C CA . GLU A 1 205 ? 21.752 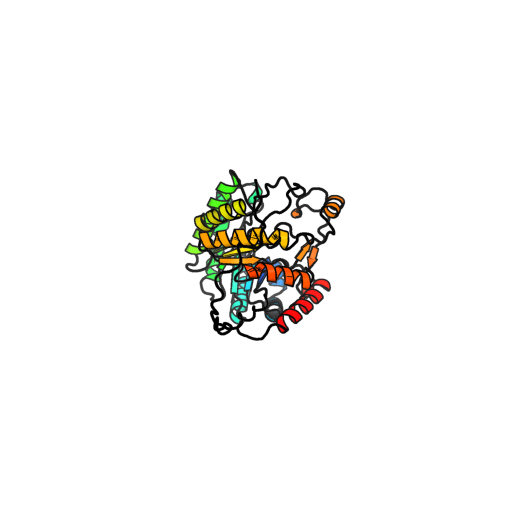-5.015 4.392 1.00 98.06 205 GLU A CA 1
ATOM 1627 C C . GLU A 1 205 ? 20.306 -4.526 4.511 1.00 98.06 205 GLU A C 1
ATOM 1629 O O . GLU A 1 205 ? 19.931 -3.940 5.524 1.00 98.06 205 GLU A O 1
ATOM 1634 N N . TYR A 1 206 ? 19.479 -4.825 3.505 1.00 97.94 206 TYR A N 1
ATOM 1635 C CA . TYR A 1 206 ? 18.056 -4.502 3.506 1.00 97.94 206 TYR A CA 1
ATOM 1636 C C . TYR A 1 206 ? 17.326 -5.157 4.686 1.00 97.94 206 TYR A C 1
ATOM 1638 O O . TYR A 1 206 ? 16.587 -4.486 5.402 1.00 97.94 206 TYR A O 1
ATOM 1646 N N . GLY A 1 207 ? 17.568 -6.450 4.926 1.00 98.50 207 GLY A N 1
ATOM 1647 C CA . GLY A 1 207 ? 16.978 -7.184 6.044 1.00 98.50 207 GLY A CA 1
ATOM 1648 C C . GLY A 1 207 ? 17.395 -6.622 7.404 1.00 98.50 207 GLY A C 1
ATOM 1649 O O . GLY A 1 207 ? 16.538 -6.375 8.246 1.00 98.50 207 GLY A O 1
ATOM 1650 N N . GLY A 1 208 ? 18.688 -6.356 7.614 1.00 98.50 208 GLY A N 1
ATOM 1651 C CA . GLY A 1 208 ? 19.186 -5.785 8.871 1.00 98.50 208 GLY A CA 1
ATOM 1652 C C . GLY A 1 208 ? 18.606 -4.399 9.166 1.00 98.50 208 GLY A C 1
ATOM 1653 O O . GLY A 1 208 ? 18.158 -4.138 10.282 1.00 98.50 208 GLY A O 1
ATOM 1654 N N . TYR A 1 209 ? 18.541 -3.543 8.146 1.00 98.56 209 TYR A N 1
ATOM 1655 C CA . TYR A 1 209 ? 17.932 -2.217 8.243 1.00 98.56 209 TYR A CA 1
ATOM 1656 C C . TYR A 1 209 ? 16.459 -2.277 8.650 1.00 98.56 209 TYR A C 1
ATOM 1658 O O . TYR A 1 209 ? 16.045 -1.621 9.608 1.00 98.56 209 TYR A O 1
ATOM 1666 N N . TRP A 1 210 ? 15.669 -3.100 7.956 1.00 98.69 210 TRP A N 1
ATOM 1667 C CA . TRP A 1 210 ? 14.250 -3.236 8.261 1.00 98.69 210 TRP A CA 1
ATOM 1668 C C . TRP A 1 210 ? 14.011 -3.907 9.611 1.00 98.69 210 TRP A C 1
ATOM 1670 O O . TRP A 1 210 ? 13.126 -3.471 10.337 1.00 98.69 210 TRP A O 1
ATOM 1680 N N . ALA A 1 211 ? 14.830 -4.883 10.014 1.00 98.75 211 ALA A N 1
ATOM 1681 C CA . ALA A 1 211 ? 14.712 -5.518 11.328 1.00 98.75 211 ALA A CA 1
ATOM 1682 C C . ALA A 1 211 ? 14.835 -4.494 12.465 1.00 98.75 211 ALA A C 1
ATOM 1684 O O . ALA A 1 211 ? 14.131 -4.590 13.471 1.00 98.75 211 ALA A O 1
ATOM 1685 N N . GLN A 1 212 ? 15.724 -3.511 12.301 1.00 98.38 212 GLN A N 1
ATOM 1686 C CA . GLN A 1 212 ? 15.880 -2.423 13.256 1.00 98.38 212 GLN A CA 1
ATOM 1687 C C . GLN A 1 212 ? 14.690 -1.460 13.211 1.00 98.38 212 GLN A C 1
ATOM 1689 O O . GLN A 1 212 ? 14.079 -1.222 14.248 1.00 98.38 212 GLN A O 1
ATOM 1694 N N . LEU A 1 213 ? 14.311 -0.949 12.032 1.00 98.44 213 LEU A N 1
ATOM 1695 C CA . LEU A 1 213 ? 13.197 0.002 11.922 1.00 98.44 213 LEU A CA 1
ATOM 1696 C C . LEU A 1 213 ? 11.867 -0.567 12.428 1.00 98.44 213 LEU A C 1
ATOM 1698 O O . LEU A 1 213 ? 11.142 0.124 13.141 1.00 98.44 213 LEU A O 1
ATOM 1702 N N . ILE A 1 214 ? 11.556 -1.820 12.082 1.00 98.75 214 ILE A N 1
ATOM 1703 C CA . ILE A 1 214 ? 10.329 -2.499 12.518 1.00 98.75 214 ILE A CA 1
ATOM 1704 C C . ILE A 1 214 ? 10.295 -2.586 14.044 1.00 98.75 214 ILE A C 1
ATOM 1706 O O . ILE A 1 214 ? 9.266 -2.296 14.649 1.00 98.75 214 ILE A O 1
ATOM 1710 N N . ARG A 1 215 ? 11.422 -2.948 14.669 1.00 98.50 215 ARG A N 1
ATOM 1711 C CA . ARG A 1 215 ? 11.537 -3.051 16.127 1.00 98.50 215 ARG A CA 1
ATOM 1712 C C . ARG A 1 215 ? 11.415 -1.685 16.800 1.00 98.50 215 ARG A C 1
ATOM 1714 O O . ARG A 1 215 ? 10.632 -1.540 17.733 1.00 98.50 215 ARG A O 1
ATOM 1721 N N . ASP A 1 216 ? 12.150 -0.691 16.307 1.00 97.88 216 ASP A N 1
ATOM 1722 C CA . ASP A 1 216 ? 12.218 0.651 16.895 1.00 97.88 216 ASP A CA 1
ATOM 1723 C C . ASP A 1 216 ? 10.863 1.369 16.852 1.00 97.88 216 ASP A C 1
ATOM 1725 O O . ASP A 1 216 ? 10.492 2.057 17.803 1.00 97.88 216 ASP A O 1
ATOM 1729 N N . ALA A 1 217 ? 10.110 1.197 15.763 1.00 97.56 217 ALA A N 1
ATOM 1730 C CA . ALA A 1 217 ? 8.760 1.737 15.629 1.00 97.56 217 ALA A CA 1
ATOM 1731 C C . ALA A 1 217 ? 7.676 0.806 16.193 1.00 97.56 217 ALA A C 1
ATOM 1733 O O . ALA A 1 217 ? 6.511 1.198 16.270 1.00 97.56 217 ALA A O 1
ATOM 1734 N N . SER A 1 218 ? 8.046 -0.424 16.569 1.00 96.56 218 SER A N 1
ATOM 1735 C CA . SER A 1 218 ? 7.113 -1.502 16.892 1.00 96.56 218 SER A CA 1
ATOM 1736 C C . SER A 1 218 ? 6.036 -1.613 15.809 1.00 96.56 218 SER A C 1
ATOM 1738 O O . SER A 1 218 ? 4.875 -1.367 16.079 1.00 96.56 218 SER A O 1
ATOM 1740 N N . VAL A 1 219 ? 6.373 -1.871 14.548 1.00 98.19 219 VAL A N 1
ATOM 1741 C CA . VAL A 1 219 ? 5.346 -2.099 13.509 1.00 98.19 219 VAL A CA 1
ATOM 1742 C C . VAL A 1 219 ? 4.873 -3.549 13.596 1.00 98.19 219 VAL A C 1
ATOM 1744 O O . VAL A 1 219 ? 5.700 -4.453 13.641 1.00 98.19 219 VAL A O 1
ATOM 1747 N N . ASP A 1 220 ? 3.558 -3.786 13.617 1.00 98.81 220 ASP A N 1
ATOM 1748 C CA . ASP A 1 220 ? 3.005 -5.134 13.822 1.00 98.81 220 ASP A CA 1
ATOM 1749 C C . ASP A 1 220 ? 2.958 -5.948 12.524 1.00 98.81 220 ASP A C 1
ATOM 1751 O O . ASP A 1 220 ? 3.119 -7.170 12.544 1.00 98.81 220 ASP A O 1
ATOM 1755 N N . ILE A 1 221 ? 2.701 -5.285 11.390 1.00 98.88 221 ILE A N 1
ATOM 1756 C CA . ILE A 1 221 ? 2.534 -5.937 10.086 1.00 98.88 221 ILE A CA 1
ATOM 1757 C C . ILE A 1 221 ? 3.262 -5.143 9.004 1.00 98.88 221 ILE A C 1
ATOM 1759 O O . ILE A 1 221 ? 2.957 -3.976 8.752 1.00 98.88 221 ILE A O 1
ATOM 1763 N N . ILE A 1 222 ? 4.173 -5.806 8.299 1.00 98.88 222 ILE A N 1
ATOM 1764 C CA . ILE A 1 222 ? 4.781 -5.273 7.082 1.00 98.88 222 ILE A CA 1
ATOM 1765 C C . ILE A 1 222 ? 4.055 -5.829 5.865 1.00 98.88 222 ILE A C 1
ATOM 1767 O O . ILE A 1 222 ? 3.980 -7.036 5.694 1.00 98.88 222 ILE A O 1
ATOM 1771 N N . MET A 1 223 ? 3.543 -4.954 5.006 1.00 98.75 223 MET A N 1
ATOM 1772 C CA . MET A 1 223 ? 2.877 -5.276 3.743 1.00 98.75 223 MET A CA 1
ATOM 1773 C C . MET A 1 223 ? 3.844 -5.016 2.580 1.00 98.75 223 MET A C 1
ATOM 1775 O O . MET A 1 223 ? 3.709 -4.035 1.857 1.00 98.75 223 MET A O 1
ATOM 1779 N N . LEU A 1 224 ? 4.868 -5.860 2.426 1.00 98.56 224 LEU A N 1
ATOM 1780 C CA . LEU A 1 224 ? 5.959 -5.620 1.475 1.00 98.56 224 LEU A CA 1
ATOM 1781 C C . LEU A 1 224 ? 5.447 -5.557 0.031 1.00 98.56 224 LEU A C 1
ATOM 1783 O O . LEU A 1 224 ? 4.886 -6.537 -0.467 1.00 98.56 224 LEU A O 1
ATOM 1787 N N . GLN A 1 225 ? 5.710 -4.445 -0.652 1.00 97.56 225 GLN A N 1
ATOM 1788 C CA . GLN A 1 225 ? 5.421 -4.288 -2.075 1.00 97.56 225 GLN A CA 1
ATOM 1789 C C . GLN A 1 225 ? 6.256 -5.253 -2.908 1.00 97.56 225 GLN A C 1
ATOM 1791 O O . GLN A 1 225 ? 7.478 -5.343 -2.762 1.00 97.56 225 GLN A O 1
ATOM 1796 N N . ASP A 1 226 ? 5.606 -5.965 -3.824 1.00 92.38 226 ASP A N 1
ATOM 1797 C CA . ASP A 1 226 ? 6.279 -6.941 -4.674 1.00 92.38 226 ASP A CA 1
ATOM 1798 C C . ASP A 1 226 ? 6.999 -6.323 -5.883 1.00 92.38 226 ASP A C 1
ATOM 1800 O O . ASP A 1 226 ? 7.762 -7.011 -6.570 1.00 92.38 226 ASP A O 1
ATOM 1804 N N . SER A 1 227 ? 6.819 -5.028 -6.138 1.00 74.56 227 SER A N 1
ATOM 1805 C CA . SER A 1 227 ? 7.618 -4.270 -7.095 1.00 74.56 227 SER A CA 1
ATOM 1806 C C . SER A 1 227 ? 7.798 -2.820 -6.680 1.00 74.56 227 SER A C 1
ATOM 1808 O O . SER A 1 227 ? 6.958 -1.996 -6.994 1.00 74.56 227 SER A O 1
ATOM 1810 N N . GLY A 1 228 ? 8.963 -2.461 -6.134 1.00 66.75 228 GLY A N 1
ATOM 1811 C CA . GLY A 1 228 ? 9.244 -1.058 -5.800 1.00 66.75 228 GLY A CA 1
ATOM 1812 C C . GLY A 1 228 ? 9.381 -0.091 -6.981 1.00 66.75 228 GLY A C 1
ATOM 1813 O O . GLY A 1 228 ? 9.627 1.089 -6.777 1.00 66.75 228 GLY A O 1
ATOM 1814 N N . GLU A 1 229 ? 9.258 -0.567 -8.223 1.00 77.38 229 GLU A N 1
ATOM 1815 C CA . GLU A 1 229 ? 9.307 0.267 -9.433 1.00 77.38 229 GLU A CA 1
ATOM 1816 C C . GLU A 1 229 ? 8.157 -0.057 -10.405 1.00 77.38 229 GLU A C 1
ATOM 1818 O O . GLU A 1 229 ? 8.154 0.399 -11.546 1.00 77.38 229 GLU A O 1
ATOM 1823 N N . HIS A 1 230 ? 7.205 -0.901 -9.987 1.00 87.69 230 HIS A N 1
ATOM 1824 C CA . HIS A 1 230 ? 6.014 -1.301 -10.749 1.00 87.69 230 HIS A CA 1
ATOM 1825 C C . HIS A 1 230 ? 6.257 -1.878 -12.160 1.00 87.69 230 HIS A C 1
ATOM 1827 O O . HIS A 1 230 ? 5.333 -1.984 -12.967 1.00 87.69 230 HIS A O 1
ATOM 1833 N N . PHE A 1 231 ? 7.490 -2.240 -12.525 1.00 89.19 231 PHE A N 1
ATOM 1834 C CA . PHE A 1 231 ? 7.814 -2.616 -13.902 1.00 89.19 231 PHE A CA 1
ATOM 1835 C C . PHE A 1 231 ? 7.572 -4.096 -14.225 1.00 89.19 231 PHE A C 1
ATOM 1837 O O . PHE A 1 231 ? 8.003 -5.022 -13.529 1.00 89.19 231 PHE A O 1
ATOM 1844 N N . SER A 1 232 ? 6.974 -4.322 -15.395 1.00 89.75 232 SER A N 1
ATOM 1845 C CA . SER A 1 232 ? 6.665 -5.656 -15.932 1.00 89.75 232 SER A CA 1
ATOM 1846 C C . SER A 1 232 ? 7.880 -6.545 -16.238 1.00 89.75 232 SER A C 1
ATOM 1848 O O . SER A 1 232 ? 7.746 -7.769 -16.260 1.00 89.75 232 SER A O 1
ATOM 1850 N N . TRP A 1 233 ? 9.079 -5.988 -16.433 1.00 87.44 233 TRP A N 1
ATOM 1851 C CA . TRP A 1 233 ? 10.282 -6.792 -16.701 1.00 87.44 233 TRP A CA 1
ATOM 1852 C C . TRP A 1 233 ? 10.951 -7.335 -15.433 1.00 87.44 233 TRP A C 1
ATOM 1854 O O . TRP A 1 233 ? 11.809 -8.211 -15.530 1.00 87.44 233 TRP A O 1
ATOM 1864 N N . VAL A 1 234 ? 10.577 -6.850 -14.244 1.00 88.88 234 VAL A N 1
ATOM 1865 C CA . VAL A 1 234 ? 11.118 -7.376 -12.985 1.00 88.88 234 VAL A CA 1
ATOM 1866 C C . VAL A 1 234 ? 10.635 -8.814 -12.802 1.00 88.88 234 VAL A C 1
ATOM 1868 O O . VAL A 1 234 ? 9.450 -9.124 -12.994 1.00 88.88 234 VAL A O 1
ATOM 1871 N N . THR A 1 235 ? 11.552 -9.705 -12.435 1.00 91.81 235 THR A N 1
ATOM 1872 C CA . THR A 1 235 ? 11.325 -11.155 -12.350 1.00 91.81 235 THR A CA 1
ATOM 1873 C C . THR A 1 235 ? 11.198 -11.649 -10.909 1.00 91.81 235 THR A C 1
ATOM 1875 O O . THR A 1 235 ? 11.677 -11.027 -9.963 1.00 91.81 235 THR A O 1
ATOM 1878 N N . ASN A 1 236 ? 10.577 -12.815 -10.726 1.00 94.56 236 ASN A N 1
ATOM 1879 C CA . ASN A 1 236 ? 10.426 -13.427 -9.403 1.00 94.56 236 ASN A CA 1
ATOM 1880 C C . ASN A 1 236 ? 11.755 -13.882 -8.788 1.00 94.56 236 ASN A C 1
ATOM 1882 O O . ASN A 1 236 ? 11.888 -13.888 -7.567 1.00 94.56 236 ASN A O 1
ATOM 1886 N N . SER A 1 237 ? 12.758 -14.211 -9.606 1.00 95.38 237 SER A N 1
ATOM 1887 C CA . SER A 1 237 ? 14.109 -14.500 -9.116 1.00 95.38 237 SER A CA 1
ATOM 1888 C C . SER A 1 237 ? 1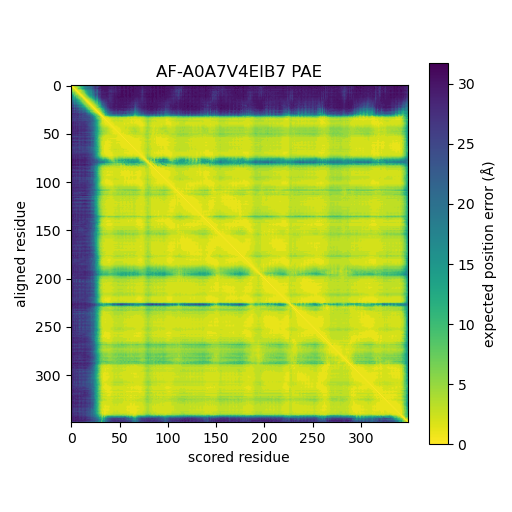4.773 -13.262 -8.512 1.00 95.38 237 SER A C 1
ATOM 1890 O O . SER A 1 237 ? 15.459 -13.390 -7.506 1.00 95.38 237 SER A O 1
ATOM 1892 N N . GLN A 1 238 ? 14.526 -12.070 -9.066 1.00 93.31 238 GLN A N 1
ATOM 1893 C CA . GLN A 1 238 ? 15.030 -10.810 -8.510 1.00 93.31 238 GLN A CA 1
ATOM 1894 C C . GLN A 1 238 ? 14.297 -10.394 -7.226 1.00 93.31 238 GLN A C 1
ATOM 1896 O O . GLN A 1 238 ? 14.922 -9.838 -6.329 1.00 93.31 238 GLN A O 1
ATOM 1901 N N . ARG A 1 239 ? 12.994 -10.686 -7.114 1.00 95.06 239 ARG A N 1
ATOM 1902 C CA . ARG A 1 239 ? 12.176 -10.386 -5.922 1.00 95.06 239 ARG A CA 1
ATOM 1903 C C . ARG A 1 239 ? 12.481 -11.302 -4.736 1.00 95.06 239 ARG A C 1
ATOM 1905 O O . ARG A 1 239 ? 12.524 -10.851 -3.596 1.00 95.06 239 ARG A O 1
ATOM 1912 N N . ARG A 1 240 ? 12.684 -12.598 -5.007 1.00 96.94 240 ARG A N 1
ATOM 1913 C CA . ARG A 1 240 ? 12.833 -13.665 -4.000 1.00 96.94 240 ARG A CA 1
ATOM 1914 C C . ARG A 1 240 ? 13.799 -13.315 -2.853 1.00 96.94 240 ARG A C 1
ATOM 1916 O O . ARG A 1 240 ? 13.407 -13.519 -1.706 1.00 96.94 240 ARG A O 1
ATOM 1923 N N . PRO A 1 241 ? 15.014 -12.791 -3.102 1.00 97.12 241 PRO A N 1
ATOM 1924 C CA . PRO A 1 241 ? 15.943 -12.465 -2.023 1.00 97.12 241 PRO A CA 1
ATOM 1925 C C . PRO A 1 241 ? 15.425 -11.385 -1.066 1.00 97.12 241 PRO A C 1
ATOM 1927 O O . PRO A 1 241 ? 15.689 -11.474 0.128 1.00 97.12 241 PRO A O 1
ATOM 1930 N N . TYR A 1 242 ? 14.669 -10.399 -1.557 1.00 97.44 242 TYR A N 1
ATOM 1931 C CA . TYR A 1 242 ? 14.145 -9.310 -0.728 1.00 97.44 242 TYR A CA 1
ATOM 1932 C C . TYR A 1 242 ? 12.939 -9.747 0.110 1.00 97.44 242 TYR A C 1
ATOM 1934 O O . TYR A 1 242 ? 12.855 -9.375 1.277 1.00 97.44 242 TYR A O 1
ATOM 1942 N N . PHE A 1 243 ? 12.071 -10.619 -0.417 1.00 98.25 243 PHE A N 1
ATOM 1943 C CA . PHE A 1 243 ? 11.034 -11.269 0.400 1.00 98.25 243 PHE A CA 1
ATOM 1944 C C . PHE A 1 243 ? 11.641 -12.122 1.520 1.00 98.25 243 PHE A C 1
ATOM 1946 O O . PHE A 1 243 ? 11.204 -12.036 2.665 1.00 98.25 243 PHE A O 1
ATOM 1953 N N . ALA A 1 244 ? 12.682 -12.905 1.215 1.00 98.62 244 ALA A N 1
ATOM 1954 C CA . ALA A 1 244 ? 13.377 -13.702 2.224 1.00 98.62 244 ALA A CA 1
ATOM 1955 C C . ALA A 1 244 ? 14.033 -12.822 3.304 1.00 98.62 244 ALA A C 1
ATOM 1957 O O . ALA A 1 244 ? 13.897 -13.111 4.492 1.00 98.62 244 ALA A O 1
ATOM 1958 N N . ALA A 1 245 ? 14.692 -11.732 2.902 1.00 98.62 245 ALA A N 1
ATOM 1959 C CA . ALA A 1 245 ? 15.295 -10.774 3.824 1.00 98.62 245 ALA A CA 1
ATOM 1960 C C . ALA A 1 245 ? 14.255 -10.076 4.713 1.00 98.62 245 ALA A C 1
ATOM 1962 O O . ALA A 1 245 ? 14.448 -9.984 5.922 1.00 98.62 245 ALA A O 1
ATOM 1963 N N . MET A 1 246 ? 13.131 -9.631 4.143 1.00 98.75 246 MET A N 1
ATOM 1964 C CA . MET A 1 246 ? 12.065 -8.997 4.918 1.00 98.75 246 MET A CA 1
ATOM 1965 C C . MET A 1 246 ? 11.392 -9.983 5.877 1.00 98.75 246 MET A C 1
ATOM 1967 O O . MET A 1 246 ? 11.056 -9.607 6.995 1.00 98.75 246 MET A O 1
ATOM 1971 N N . LYS A 1 247 ? 11.243 -11.260 5.496 1.00 98.75 247 LYS A N 1
ATOM 1972 C CA . LYS A 1 247 ? 10.739 -12.288 6.416 1.00 98.75 247 LYS A CA 1
ATOM 1973 C C . LYS A 1 247 ? 11.645 -12.444 7.629 1.00 98.75 247 LYS A C 1
ATOM 1975 O O . LYS A 1 247 ? 11.153 -12.428 8.749 1.00 98.75 247 LYS A O 1
ATOM 1980 N N . GLN A 1 248 ? 12.955 -12.537 7.408 1.00 98.75 248 GLN A N 1
ATOM 1981 C CA . GLN A 1 248 ? 13.934 -12.592 8.496 1.00 98.75 248 GLN A CA 1
ATOM 1982 C C . GLN A 1 248 ? 13.885 -11.331 9.367 1.00 98.75 248 GLN A C 1
ATOM 1984 O O . GLN A 1 248 ? 13.970 -11.430 10.588 1.00 98.75 248 GLN A O 1
ATOM 1989 N N . ALA A 1 249 ? 13.709 -10.158 8.753 1.00 98.81 249 ALA A N 1
ATOM 1990 C CA . ALA A 1 249 ? 13.567 -8.896 9.468 1.00 98.81 249 ALA A CA 1
ATOM 1991 C C . ALA A 1 249 ? 12.326 -8.869 10.370 1.00 98.81 249 ALA A C 1
ATOM 1993 O O . ALA A 1 249 ? 12.431 -8.529 11.549 1.00 98.81 249 ALA A O 1
ATOM 1994 N N . CYS A 1 250 ? 11.174 -9.279 9.832 1.00 98.88 250 CYS A N 1
ATOM 1995 C CA . CYS A 1 250 ? 9.919 -9.383 10.570 1.00 98.88 250 CYS A CA 1
ATOM 1996 C C . CYS A 1 250 ? 10.039 -10.390 11.721 1.00 98.88 250 CYS A C 1
ATOM 1998 O O . CYS A 1 250 ? 9.727 -10.042 12.855 1.00 98.88 250 CYS A O 1
ATOM 2000 N N . ASP A 1 251 ? 10.594 -11.581 11.467 1.00 98.69 251 ASP A N 1
ATOM 2001 C CA . ASP A 1 251 ? 10.808 -12.612 12.493 1.00 98.69 251 ASP A CA 1
ATOM 2002 C C . ASP A 1 251 ? 11.701 -12.114 13.631 1.00 98.69 251 ASP A C 1
ATOM 2004 O O . ASP A 1 251 ? 11.392 -12.307 14.805 1.00 98.69 251 ASP A O 1
ATOM 2008 N N . ALA A 1 252 ? 12.796 -11.429 13.295 1.00 98.56 252 ALA A N 1
ATOM 2009 C CA . ALA A 1 252 ? 13.702 -10.874 14.290 1.00 98.56 252 ALA A CA 1
ATOM 2010 C C . ALA A 1 252 ? 13.043 -9.764 15.123 1.00 98.56 252 ALA A C 1
ATOM 2012 O O . ALA A 1 252 ? 13.389 -9.595 16.297 1.00 98.56 252 ALA A O 1
ATOM 2013 N N . ALA A 1 253 ? 12.147 -8.977 14.525 1.00 98.50 253 ALA A N 1
ATOM 2014 C CA . ALA A 1 253 ? 11.460 -7.863 15.173 1.00 98.50 253 ALA A CA 1
ATOM 2015 C C . ALA A 1 253 ? 10.149 -8.263 15.875 1.00 98.50 253 ALA A C 1
ATOM 2017 O O . ALA A 1 253 ? 9.632 -7.471 16.656 1.00 98.50 253 ALA A O 1
ATOM 2018 N N . GLY A 1 254 ? 9.639 -9.477 15.639 1.00 98.12 254 GLY A N 1
ATOM 2019 C CA . GLY A 1 254 ? 8.349 -9.940 16.159 1.00 98.12 254 GLY A CA 1
ATOM 2020 C C . GLY A 1 254 ? 7.135 -9.427 15.374 1.00 98.12 254 GLY A C 1
ATOM 2021 O O . GLY A 1 254 ? 6.037 -9.390 15.921 1.00 98.12 254 GLY A O 1
ATOM 2022 N N . ALA A 1 255 ? 7.323 -9.026 14.115 1.00 98.75 255 ALA A N 1
ATOM 2023 C CA . ALA A 1 255 ? 6.260 -8.557 13.231 1.00 98.75 255 ALA A CA 1
ATOM 2024 C C . ALA A 1 255 ? 5.778 -9.662 12.283 1.00 98.75 255 ALA A C 1
ATOM 2026 O O . ALA A 1 255 ? 6.499 -10.615 11.978 1.00 98.75 255 ALA A O 1
ATOM 2027 N N . ARG A 1 256 ? 4.564 -9.499 11.759 1.00 98.81 256 ARG A N 1
ATOM 2028 C CA . ARG A 1 256 ? 4.001 -10.349 10.704 1.00 98.81 256 ARG A CA 1
ATOM 2029 C C . ARG A 1 256 ? 4.393 -9.810 9.333 1.00 98.81 256 ARG A C 1
ATOM 2031 O O . ARG A 1 256 ? 4.509 -8.598 9.141 1.00 98.81 256 ARG A O 1
ATOM 2038 N N . LEU A 1 257 ? 4.532 -10.705 8.357 1.00 98.88 257 LEU A N 1
ATOM 2039 C CA . LEU A 1 257 ? 4.789 -10.328 6.967 1.00 98.88 257 LEU A CA 1
ATOM 2040 C C . LEU A 1 257 ? 3.575 -10.633 6.089 1.00 98.88 257 LEU A C 1
ATOM 2042 O O . LEU A 1 257 ? 3.158 -11.782 5.959 1.00 98.88 257 LEU A O 1
ATOM 2046 N N . TRP A 1 258 ? 3.057 -9.604 5.436 1.00 98.81 258 TRP A N 1
ATOM 2047 C CA . TRP A 1 258 ? 2.070 -9.650 4.364 1.00 98.81 258 TRP A CA 1
ATOM 2048 C C . TRP A 1 258 ? 2.721 -9.223 3.044 1.00 98.81 258 TRP A C 1
ATOM 2050 O O . TRP A 1 258 ? 3.742 -8.534 3.026 1.00 98.81 258 TRP A O 1
ATOM 2060 N N . GLY A 1 259 ? 2.148 -9.649 1.921 1.00 98.25 259 GLY A N 1
ATOM 2061 C CA . GLY A 1 259 ? 2.596 -9.238 0.592 1.00 98.25 259 GLY A CA 1
ATOM 2062 C C . GLY A 1 259 ? 1.636 -8.226 -0.014 1.00 98.25 259 GLY A C 1
ATOM 2063 O O . GLY A 1 259 ? 0.479 -8.564 -0.238 1.00 98.25 259 GLY A O 1
ATOM 2064 N N . ASN A 1 260 ? 2.101 -7.021 -0.335 1.00 98.31 260 ASN A N 1
ATOM 2065 C CA . ASN A 1 260 ? 1.390 -6.126 -1.241 1.00 98.31 260 ASN A CA 1
ATOM 2066 C C . ASN A 1 260 ? 1.733 -6.533 -2.686 1.00 98.31 260 ASN A C 1
ATOM 2068 O O . ASN A 1 260 ? 2.734 -6.112 -3.267 1.00 98.31 260 ASN A O 1
ATOM 2072 N N . VAL A 1 261 ? 0.931 -7.454 -3.225 1.00 97.88 261 VAL A N 1
ATOM 2073 C CA . VAL A 1 261 ? 1.094 -8.016 -4.566 1.00 97.88 261 VAL A CA 1
ATOM 2074 C C . VAL A 1 261 ? 0.351 -7.140 -5.558 1.00 97.88 261 VAL A C 1
ATOM 2076 O O . VAL A 1 261 ? -0.862 -7.263 -5.722 1.00 97.88 261 VAL A O 1
ATOM 2079 N N . GLU A 1 262 ? 1.064 -6.251 -6.240 1.00 96.94 262 GLU A N 1
ATOM 2080 C CA . GLU A 1 262 ? 0.433 -5.256 -7.105 1.00 96.94 262 GLU A CA 1
ATOM 2081 C C . GLU A 1 262 ? -0.223 -5.908 -8.324 1.00 96.94 262 GLU A C 1
ATOM 2083 O O . GLU A 1 262 ? 0.382 -6.737 -9.019 1.00 96.94 262 GLU A O 1
ATOM 2088 N N . CYS A 1 263 ? -1.467 -5.525 -8.603 1.00 97.12 263 CYS A N 1
ATOM 2089 C CA . CYS A 1 263 ? -2.223 -6.013 -9.754 1.00 97.12 263 CYS A CA 1
ATOM 2090 C C . CYS A 1 263 ? -2.162 -5.068 -10.958 1.00 97.12 263 CYS A C 1
ATOM 2092 O O . CYS A 1 263 ? -2.721 -5.388 -12.007 1.00 97.12 263 CYS A O 1
ATOM 2094 N N . ALA A 1 264 ? -1.416 -3.970 -10.852 1.00 95.81 264 ALA A N 1
ATOM 2095 C CA . ALA A 1 264 ? -1.061 -3.099 -11.961 1.00 95.81 264 ALA A CA 1
ATOM 2096 C C . ALA A 1 264 ? 0.457 -3.028 -12.148 1.00 95.81 264 ALA A C 1
ATOM 2098 O O . ALA A 1 264 ? 1.228 -3.187 -11.208 1.00 95.81 264 ALA A O 1
ATOM 2099 N N . GLU A 1 265 ? 0.892 -2.821 -13.388 1.00 95.44 265 GLU A N 1
ATOM 2100 C CA . GLU A 1 265 ? 2.305 -2.663 -13.724 1.00 95.44 265 GLU A CA 1
ATOM 2101 C C . GLU A 1 265 ? 2.487 -1.735 -14.927 1.00 95.44 265 GLU A C 1
ATOM 2103 O O . GLU A 1 265 ? 1.628 -1.638 -15.809 1.00 95.44 265 GLU A O 1
ATOM 2108 N N . MET A 1 266 ? 3.649 -1.095 -15.010 1.00 93.62 266 MET A N 1
ATOM 2109 C CA . MET A 1 266 ? 4.085 -0.403 -16.213 1.00 93.62 266 MET A CA 1
ATOM 2110 C C . MET A 1 266 ? 4.656 -1.393 -17.228 1.00 93.62 266 MET A C 1
ATOM 2112 O O . MET A 1 266 ? 5.607 -2.149 -16.969 1.00 93.62 266 MET A O 1
ATOM 2116 N N . HIS A 1 267 ? 4.093 -1.359 -18.431 1.00 93.88 267 HIS A N 1
ATOM 2117 C CA . HIS A 1 267 ? 4.457 -2.253 -19.514 1.00 93.88 267 HIS A CA 1
ATOM 2118 C C . HIS A 1 267 ? 5.457 -1.623 -20.484 1.00 93.88 267 HIS A C 1
ATOM 2120 O O . HIS A 1 267 ? 5.092 -0.899 -21.412 1.00 93.88 267 HIS A O 1
ATOM 2126 N N . PHE A 1 268 ? 6.724 -1.992 -20.307 1.00 91.56 268 PHE A N 1
ATOM 2127 C CA . PHE A 1 268 ? 7.762 -1.850 -21.324 1.00 91.56 268 PHE A CA 1
ATOM 2128 C C . PHE A 1 268 ? 8.481 -3.186 -21.474 1.00 91.56 268 PHE A C 1
ATOM 2130 O O . PHE A 1 268 ? 8.631 -3.940 -20.515 1.00 91.56 268 PHE A O 1
ATOM 2137 N N . LYS A 1 269 ? 8.969 -3.472 -22.677 1.00 87.88 269 LYS A N 1
ATOM 2138 C CA . LYS A 1 269 ? 9.686 -4.708 -23.003 1.00 87.88 269 LYS A CA 1
ATOM 2139 C C . LYS A 1 269 ? 11.040 -4.795 -22.302 1.00 87.88 269 LYS A C 1
ATOM 2141 O O . LYS A 1 269 ? 11.574 -5.887 -22.149 1.00 87.88 269 LYS A O 1
ATOM 2146 N N . SER A 1 270 ? 11.635 -3.656 -21.944 1.00 85.69 270 SER A N 1
ATOM 2147 C CA . SER A 1 270 ? 12.927 -3.589 -21.258 1.00 85.69 270 SER A CA 1
ATOM 2148 C C . SER A 1 270 ? 13.195 -2.204 -20.670 1.00 85.69 270 SER A C 1
ATOM 2150 O O . SER A 1 270 ? 12.614 -1.209 -21.111 1.00 85.69 270 SER A O 1
ATOM 2152 N N . LEU A 1 271 ? 14.189 -2.132 -19.780 1.00 87.38 271 LEU A N 1
ATOM 2153 C CA . LEU A 1 271 ? 14.785 -0.879 -19.311 1.00 87.38 271 LEU A CA 1
ATOM 2154 C C . LEU A 1 271 ? 15.232 0.027 -20.474 1.00 87.38 271 LEU A C 1
ATOM 2156 O O . LEU A 1 271 ? 15.020 1.235 -20.447 1.00 87.38 271 LEU A O 1
ATOM 2160 N N . ARG A 1 272 ? 15.804 -0.555 -21.537 1.00 89.75 272 ARG A N 1
ATOM 2161 C CA . ARG A 1 272 ? 16.248 0.192 -22.726 1.00 89.75 272 ARG A CA 1
ATOM 2162 C C . ARG A 1 272 ? 15.081 0.850 -23.457 1.00 89.75 272 ARG A C 1
ATOM 2164 O O . ARG A 1 272 ? 15.216 1.973 -23.936 1.00 89.75 272 ARG A O 1
ATOM 2171 N N . GLU A 1 273 ? 13.946 0.158 -23.554 1.00 92.25 273 GLU A N 1
ATOM 2172 C CA . GLU A 1 273 ? 12.740 0.752 -24.129 1.00 92.25 273 GLU A CA 1
ATOM 2173 C C . GLU A 1 273 ? 12.231 1.896 -23.256 1.00 92.25 273 GLU A C 1
ATOM 2175 O O . GLU A 1 273 ? 11.941 2.961 -23.797 1.00 92.25 273 GLU A O 1
ATOM 2180 N N . TYR A 1 274 ? 12.174 1.698 -21.935 1.00 91.69 274 TYR A N 1
ATOM 2181 C CA . TYR A 1 274 ? 11.774 2.751 -21.006 1.00 91.69 274 TYR A CA 1
ATOM 2182 C C . TYR A 1 274 ? 12.645 4.001 -21.174 1.00 91.69 274 TYR A C 1
ATOM 2184 O O . TYR A 1 274 ? 12.105 5.078 -21.406 1.00 91.69 274 TYR A O 1
ATOM 2192 N N . ILE A 1 275 ? 13.977 3.861 -21.152 1.00 92.25 275 ILE A N 1
ATOM 2193 C CA . ILE A 1 275 ? 14.911 4.993 -21.294 1.00 92.25 275 ILE A CA 1
ATOM 2194 C C . ILE A 1 275 ? 14.702 5.722 -22.622 1.00 92.25 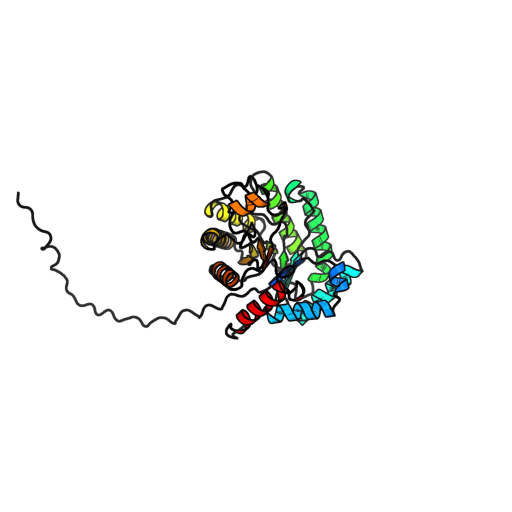275 ILE A C 1
ATOM 2196 O O . ILE A 1 275 ? 14.737 6.946 -22.667 1.00 92.25 275 ILE A O 1
ATOM 2200 N N . ARG A 1 276 ? 14.461 4.992 -23.716 1.00 94.25 276 ARG A N 1
ATOM 2201 C CA . ARG A 1 276 ? 14.208 5.603 -25.027 1.00 94.25 276 ARG A CA 1
ATOM 2202 C C . ARG A 1 276 ? 12.939 6.465 -25.036 1.00 94.25 276 ARG A C 1
ATOM 2204 O O . ARG A 1 276 ? 12.900 7.455 -25.754 1.00 94.25 276 ARG A O 1
ATOM 2211 N N . VAL A 1 277 ? 11.905 6.065 -24.295 1.00 94.00 277 VAL A N 1
ATOM 2212 C CA . VAL A 1 277 ? 10.598 6.745 -24.268 1.00 94.00 277 VAL A CA 1
ATOM 2213 C C . VAL A 1 277 ? 10.568 7.877 -23.240 1.00 94.00 277 VAL A C 1
ATOM 2215 O O . VAL A 1 277 ? 10.087 8.967 -23.537 1.00 94.00 277 VAL A O 1
ATOM 2218 N N . ASN A 1 278 ? 11.081 7.618 -22.039 1.00 92.81 278 ASN A N 1
ATOM 2219 C CA . ASN A 1 278 ? 10.927 8.488 -20.874 1.00 92.81 278 ASN A CA 1
ATOM 2220 C C . ASN A 1 278 ? 12.225 9.180 -20.443 1.00 92.81 278 ASN A C 1
ATOM 2222 O O . ASN A 1 278 ? 12.179 10.097 -19.631 1.00 92.81 278 ASN A O 1
ATOM 2226 N N . GLY A 1 279 ? 13.379 8.762 -20.961 1.00 91.38 279 GLY A N 1
ATOM 2227 C CA . GLY A 1 279 ? 14.676 9.164 -20.427 1.00 91.38 279 GLY A CA 1
ATOM 2228 C C . GLY A 1 279 ? 15.021 8.445 -19.119 1.00 91.38 279 GLY A C 1
ATOM 2229 O O . GLY A 1 279 ? 14.404 7.450 -18.736 1.00 91.38 279 GLY A O 1
ATOM 2230 N N . ARG A 1 280 ? 16.055 8.945 -18.438 1.00 90.31 280 ARG A N 1
ATOM 2231 C CA . ARG A 1 280 ? 16.527 8.433 -17.142 1.00 90.31 280 ARG A CA 1
ATOM 2232 C C . ARG A 1 280 ? 15.855 9.203 -16.007 1.00 90.31 280 ARG A C 1
ATOM 2234 O O . ARG A 1 280 ? 16.477 10.044 -15.368 1.00 90.31 280 ARG A O 1
ATOM 2241 N N . VAL A 1 281 ? 14.556 8.973 -15.844 1.00 87.75 281 VAL A N 1
ATOM 2242 C CA . VAL A 1 281 ? 13.725 9.629 -14.827 1.00 87.75 281 VAL A CA 1
ATOM 2243 C C . VAL A 1 281 ? 13.001 8.594 -13.983 1.00 87.75 281 VAL A C 1
ATOM 2245 O O . VAL A 1 281 ? 12.632 7.526 -14.487 1.00 87.75 281 VAL A O 1
ATOM 2248 N N . HIS A 1 282 ? 12.760 8.930 -12.715 1.00 86.00 282 HIS A N 1
ATOM 2249 C CA . HIS A 1 282 ? 11.906 8.139 -11.837 1.00 86.00 282 HIS A CA 1
ATOM 2250 C C . HIS A 1 282 ? 10.527 7.931 -12.472 1.00 86.00 282 HIS A C 1
ATOM 2252 O O . HIS A 1 282 ? 10.016 8.814 -13.166 1.00 86.00 282 HIS A O 1
ATOM 2258 N N . HIS A 1 283 ? 9.894 6.785 -12.223 1.00 81.19 283 HIS A N 1
ATOM 2259 C CA . HIS A 1 283 ? 8.621 6.453 -12.862 1.00 81.19 283 HIS A CA 1
ATOM 2260 C C . HIS A 1 283 ? 7.501 7.453 -12.539 1.00 81.19 283 HIS A C 1
ATOM 2262 O O . HIS A 1 283 ? 6.632 7.703 -13.374 1.00 81.19 283 HIS A O 1
ATOM 2268 N N . ALA A 1 284 ? 7.550 8.091 -11.366 1.00 84.12 284 ALA A N 1
ATOM 2269 C CA . ALA A 1 284 ? 6.625 9.162 -10.999 1.00 84.12 284 ALA A CA 1
ATOM 2270 C C . ALA A 1 284 ? 6.709 10.371 -11.954 1.00 84.12 284 ALA A C 1
ATOM 2272 O O . ALA A 1 284 ? 5.686 11.003 -12.221 1.00 84.12 284 ALA A O 1
ATOM 2273 N N . ALA A 1 285 ? 7.884 10.630 -12.536 1.00 86.38 285 ALA A N 1
ATOM 2274 C CA . ALA A 1 285 ? 8.148 11.703 -13.496 1.00 86.38 285 ALA A CA 1
ATOM 2275 C C . ALA A 1 285 ? 8.125 11.235 -14.967 1.00 86.38 285 ALA A C 1
ATOM 2277 O O . ALA A 1 285 ? 8.411 12.019 -15.871 1.00 86.38 285 ALA A O 1
ATOM 2278 N N . ALA A 1 286 ? 7.799 9.964 -15.235 1.00 88.50 286 ALA A N 1
ATOM 2279 C CA . ALA A 1 286 ? 7.727 9.444 -16.597 1.00 88.50 286 ALA A CA 1
ATOM 2280 C C . ALA A 1 286 ? 6.651 10.172 -17.419 1.00 88.50 286 ALA A C 1
ATOM 2282 O O . ALA A 1 286 ? 5.509 10.320 -16.976 1.00 88.50 286 ALA A O 1
ATOM 2283 N N . ARG A 1 287 ? 7.010 10.568 -18.646 1.00 89.25 287 ARG A N 1
ATOM 2284 C CA . ARG A 1 287 ? 6.105 11.231 -19.595 1.00 89.25 287 ARG A CA 1
ATOM 2285 C C . ARG A 1 287 ? 5.008 10.291 -20.091 1.00 89.25 287 ARG A C 1
ATOM 2287 O O . ARG A 1 287 ? 3.861 10.702 -20.222 1.00 89.25 287 ARG A O 1
ATOM 2294 N N . GLU A 1 288 ? 5.358 9.043 -20.388 1.00 91.75 288 GLU A N 1
ATOM 2295 C CA . GLU A 1 288 ? 4.428 8.018 -20.853 1.00 91.75 288 GLU A CA 1
ATOM 2296 C C . GLU A 1 288 ? 4.390 6.868 -19.843 1.00 91.75 288 GLU A C 1
ATOM 2298 O O . GLU A 1 288 ? 5.242 5.978 -19.845 1.00 91.75 288 GLU A O 1
ATOM 2303 N N . LYS A 1 289 ? 3.384 6.880 -18.964 1.00 88.25 289 LYS A N 1
ATOM 2304 C CA . LYS A 1 289 ? 3.154 5.825 -17.972 1.00 88.25 289 LYS A CA 1
ATOM 2305 C C . LYS A 1 289 ? 2.248 4.753 -18.583 1.00 88.25 289 LYS A C 1
ATOM 2307 O O . LYS A 1 289 ? 1.026 4.860 -18.536 1.00 88.25 289 LYS A O 1
ATOM 2312 N N . ARG A 1 290 ? 2.846 3.734 -19.212 1.00 93.94 290 ARG A N 1
ATOM 2313 C CA . ARG A 1 290 ? 2.136 2.620 -19.880 1.00 93.94 290 ARG A CA 1
ATOM 2314 C C . ARG A 1 290 ? 1.554 1.615 -18.882 1.00 93.94 290 ARG A C 1
ATOM 2316 O O . ARG A 1 290 ? 1.949 0.448 -18.873 1.00 93.94 290 ARG A O 1
ATOM 2323 N N . TRP A 1 291 ? 0.661 2.072 -18.016 1.00 94.94 291 TRP A N 1
ATOM 2324 C CA . TRP A 1 291 ? 0.007 1.222 -17.028 1.00 94.94 291 TRP A CA 1
ATOM 2325 C C . TRP A 1 291 ? -0.917 0.195 -17.674 1.00 94.94 291 TRP A C 1
ATOM 2327 O O . TRP A 1 291 ? -1.610 0.473 -18.654 1.00 94.94 291 TRP A O 1
ATOM 2337 N N . ARG A 1 292 ? -0.942 -1.002 -17.092 1.00 95.56 292 ARG A N 1
ATOM 2338 C CA . ARG A 1 292 ? -1.914 -2.046 -17.408 1.00 95.56 292 ARG A CA 1
ATOM 2339 C C . ARG A 1 292 ? -2.216 -2.899 -16.174 1.00 95.56 292 ARG A C 1
ATOM 2341 O O . ARG A 1 292 ? -1.350 -3.007 -15.304 1.00 95.56 292 ARG A O 1
ATOM 2348 N N . PRO A 1 293 ? -3.356 -3.607 -16.156 1.00 97.56 293 PRO A N 1
ATOM 2349 C CA . PRO A 1 293 ? -3.533 -4.750 -15.270 1.00 97.56 293 PRO A CA 1
ATOM 2350 C C . PRO A 1 293 ? -2.463 -5.817 -15.533 1.00 97.56 293 PRO A C 1
ATOM 2352 O O . PRO A 1 293 ? -2.156 -6.140 -16.687 1.00 97.56 293 PRO A O 1
ATOM 2355 N N . VAL A 1 294 ? -1.911 -6.393 -14.469 1.00 97.38 294 VAL A N 1
ATOM 2356 C CA . VAL A 1 294 ? -0.981 -7.524 -14.534 1.00 97.38 294 VAL A CA 1
ATOM 2357 C C . VAL A 1 294 ? -1.726 -8.735 -15.112 1.00 97.38 294 VAL A C 1
ATOM 2359 O O . VAL A 1 294 ? -2.770 -9.113 -14.577 1.00 97.38 294 VAL A O 1
ATOM 2362 N N . PRO A 1 295 ? -1.215 -9.394 -16.171 1.00 96.88 295 PRO A N 1
ATOM 2363 C CA . PRO A 1 295 ? -1.842 -10.599 -16.715 1.00 96.88 295 PRO A CA 1
ATOM 2364 C C . PRO A 1 295 ? -2.009 -11.698 -15.656 1.00 96.88 295 PRO A C 1
ATOM 2366 O O . PRO A 1 295 ? -1.078 -11.954 -14.893 1.00 96.88 295 PRO A O 1
ATOM 2369 N N . LEU A 1 296 ? -3.148 -12.406 -15.653 1.00 97.25 296 LEU A N 1
ATOM 2370 C CA . LEU A 1 296 ? -3.514 -13.346 -14.579 1.00 97.25 296 LEU A CA 1
ATOM 2371 C C . LEU A 1 296 ? -2.406 -14.358 -14.240 1.00 97.25 296 LEU A C 1
ATOM 2373 O O . LEU A 1 296 ? -2.088 -14.543 -13.073 1.00 97.25 296 LEU A O 1
ATOM 2377 N N . GLN A 1 297 ? -1.782 -14.994 -15.236 1.00 96.88 297 GLN A N 1
ATOM 2378 C CA . GLN A 1 297 ? -0.722 -15.987 -14.986 1.00 96.88 297 GLN A CA 1
ATOM 2379 C C . GLN A 1 297 ? 0.503 -15.381 -14.294 1.00 96.88 297 GLN A C 1
ATOM 2381 O O . GLN A 1 297 ? 1.117 -16.004 -13.430 1.00 96.88 297 GLN A O 1
ATOM 2386 N N . ARG A 1 298 ? 0.839 -14.134 -14.638 1.00 96.31 298 ARG A N 1
ATOM 2387 C CA . ARG A 1 298 ? 1.910 -13.399 -13.970 1.00 96.31 298 ARG A CA 1
ATOM 2388 C C . ARG A 1 298 ? 1.507 -13.058 -12.540 1.00 96.31 298 ARG A C 1
ATOM 2390 O O . ARG A 1 298 ? 2.312 -13.276 -11.644 1.00 96.31 298 ARG A O 1
ATOM 2397 N N . LEU A 1 299 ? 0.277 -12.590 -12.322 1.00 97.62 299 LEU A N 1
ATOM 2398 C CA . LEU A 1 299 ? -0.242 -12.307 -10.983 1.00 97.62 299 LEU A CA 1
ATOM 2399 C C . LEU A 1 299 ? -0.213 -13.555 -10.091 1.00 97.62 299 LEU A C 1
ATOM 2401 O O . LEU A 1 299 ? 0.294 -13.477 -8.980 1.00 97.62 299 LEU A O 1
ATOM 2405 N N . ILE A 1 300 ? -0.671 -14.708 -10.592 1.00 97.38 300 ILE A N 1
ATOM 2406 C CA . ILE A 1 300 ? -0.604 -15.992 -9.874 1.00 97.38 300 ILE A CA 1
ATOM 2407 C C . ILE A 1 300 ? 0.837 -16.296 -9.468 1.00 97.38 300 ILE A C 1
ATOM 2409 O O . ILE A 1 300 ? 1.099 -16.542 -8.298 1.00 97.38 300 ILE A O 1
ATOM 2413 N N . SER A 1 301 ? 1.791 -16.179 -10.394 1.00 96.88 301 SER A N 1
ATOM 2414 C CA . SER A 1 301 ? 3.200 -16.419 -10.079 1.00 96.88 301 SER A CA 1
ATOM 2415 C C . SER A 1 301 ? 3.764 -15.429 -9.045 1.00 96.88 301 SER A C 1
ATOM 2417 O O . SER A 1 301 ? 4.591 -15.813 -8.217 1.00 96.88 301 SER A O 1
ATOM 2419 N N . LYS A 1 302 ? 3.339 -14.154 -9.060 1.00 97.19 302 LYS A N 1
ATOM 2420 C CA . LYS A 1 302 ? 3.703 -13.160 -8.028 1.00 97.19 302 LYS A CA 1
ATOM 2421 C C . LYS A 1 302 ? 3.121 -13.556 -6.660 1.00 97.19 302 LYS A C 1
ATOM 2423 O O . LYS A 1 302 ? 3.855 -13.566 -5.676 1.00 97.19 302 LYS A O 1
ATOM 2428 N N . MET A 1 303 ? 1.847 -13.955 -6.614 1.00 97.69 303 MET A N 1
ATOM 2429 C CA . MET A 1 303 ? 1.174 -14.417 -5.395 1.00 97.69 303 MET A CA 1
ATOM 2430 C C . MET A 1 303 ? 1.820 -15.687 -4.821 1.00 97.69 303 MET A C 1
ATOM 2432 O O . MET A 1 303 ? 2.106 -15.742 -3.632 1.00 97.69 303 MET A O 1
ATOM 2436 N N . GLU A 1 304 ? 2.128 -16.685 -5.653 1.00 97.31 304 GLU A N 1
ATOM 2437 C CA . GLU A 1 304 ? 2.825 -17.913 -5.237 1.00 97.31 304 GLU A CA 1
ATOM 2438 C C . GLU A 1 304 ? 4.215 -17.630 -4.658 1.00 97.31 304 GLU A C 1
ATOM 2440 O O . GLU A 1 304 ? 4.638 -18.268 -3.688 1.00 97.31 304 GLU A O 1
ATOM 2445 N N . LEU A 1 305 ? 4.933 -16.665 -5.245 1.00 96.69 305 LEU A N 1
ATOM 2446 C CA . LEU A 1 305 ? 6.194 -16.203 -4.688 1.00 96.69 305 LEU A CA 1
ATOM 2447 C C . LEU A 1 305 ? 5.960 -15.600 -3.299 1.00 96.69 305 LEU A C 1
ATOM 2449 O O . LEU A 1 305 ? 6.554 -16.084 -2.341 1.00 96.69 305 LEU A O 1
ATOM 2453 N N . ALA A 1 306 ? 5.099 -14.586 -3.185 1.00 97.50 306 ALA A N 1
ATOM 2454 C CA . ALA A 1 306 ? 4.849 -13.887 -1.926 1.00 97.50 306 ALA A CA 1
ATOM 2455 C C . ALA A 1 306 ? 4.379 -14.847 -0.817 1.00 97.50 306 ALA A C 1
ATOM 2457 O O . ALA A 1 306 ? 4.962 -14.862 0.265 1.00 97.50 306 ALA A O 1
ATOM 2458 N N . SER A 1 307 ? 3.437 -15.751 -1.104 1.00 97.19 307 SER A N 1
ATOM 2459 C CA . SER A 1 307 ? 2.924 -16.755 -0.155 1.00 97.19 307 SER A CA 1
ATOM 2460 C C . SER A 1 307 ? 3.954 -17.787 0.315 1.00 97.19 307 SER A C 1
ATOM 2462 O O . SER A 1 307 ? 3.656 -18.604 1.180 1.00 97.19 307 SER A O 1
ATOM 2464 N N . SER A 1 308 ? 5.172 -17.778 -0.234 1.00 96.44 308 SER A N 1
ATOM 2465 C CA . SER A 1 308 ? 6.275 -18.577 0.307 1.00 96.44 308 SER A CA 1
ATOM 2466 C C . SER A 1 308 ? 6.861 -17.976 1.600 1.00 96.44 308 SER A C 1
ATOM 2468 O O . SER A 1 308 ? 7.610 -18.669 2.286 1.00 96.44 308 SER A O 1
ATOM 2470 N N . TRP A 1 309 ? 6.530 -16.721 1.937 1.00 97.50 309 TRP A N 1
ATOM 2471 C CA . TRP A 1 309 ? 6.958 -16.032 3.167 1.00 97.50 309 TRP A CA 1
ATOM 2472 C C . TRP A 1 309 ? 5.843 -15.244 3.863 1.00 97.50 309 TRP A C 1
ATOM 2474 O O . TRP A 1 309 ? 5.910 -15.067 5.078 1.00 97.50 309 TRP A O 1
ATOM 2484 N N . CYS A 1 310 ? 4.865 -14.747 3.106 1.00 98.12 310 CYS A N 1
ATOM 2485 C CA . CYS A 1 310 ? 3.787 -13.897 3.595 1.00 98.12 310 CYS A CA 1
ATOM 2486 C C . CYS A 1 310 ? 2.600 -14.720 4.107 1.00 98.12 310 CYS A C 1
ATOM 2488 O O . CYS A 1 310 ? 2.205 -15.701 3.477 1.00 98.12 310 CYS A O 1
ATOM 2490 N N . GLU A 1 311 ? 2.007 -14.274 5.211 1.00 97.50 311 GLU A N 1
ATOM 2491 C CA . GLU A 1 311 ? 0.808 -14.872 5.811 1.00 97.50 311 GLU A CA 1
ATOM 2492 C C . GLU A 1 311 ? -0.464 -14.515 5.037 1.00 97.50 311 GLU A C 1
ATOM 2494 O O . GLU A 1 311 ? -1.314 -15.370 4.812 1.00 97.50 311 GLU A O 1
ATOM 2499 N N . ASP A 1 312 ? -0.561 -13.261 4.593 1.00 98.00 312 ASP A N 1
ATOM 2500 C CA . ASP A 1 312 ? -1.686 -12.719 3.837 1.00 98.00 312 ASP A CA 1
ATOM 2501 C C . ASP A 1 312 ? -1.175 -11.889 2.653 1.00 98.00 312 ASP A C 1
ATOM 2503 O O . ASP A 1 312 ? -0.026 -11.429 2.637 1.00 98.00 312 ASP A O 1
ATOM 2507 N N . LEU A 1 313 ? -2.039 -11.685 1.655 1.00 98.50 313 LEU A N 1
ATOM 2508 C CA . LEU A 1 313 ? -1.750 -10.860 0.485 1.00 98.50 313 LEU A CA 1
ATOM 2509 C C . LEU A 1 313 ? -2.781 -9.735 0.353 1.00 98.50 313 LEU A C 1
ATOM 2511 O O . LEU A 1 313 ? -3.983 -9.980 0.387 1.00 98.50 313 LEU A O 1
ATOM 2515 N N . VAL A 1 314 ? -2.313 -8.513 0.137 1.00 98.69 314 VAL A N 1
ATOM 2516 C CA . VAL A 1 314 ? -3.111 -7.340 -0.249 1.00 98.69 314 VAL A CA 1
ATOM 2517 C C . VAL A 1 314 ? -2.616 -6.832 -1.602 1.00 98.69 314 VAL A C 1
ATOM 2519 O O . VAL A 1 314 ? -1.655 -7.371 -2.150 1.00 98.69 314 VAL A O 1
ATOM 2522 N N . THR A 1 315 ? -3.268 -5.832 -2.186 1.00 98.31 315 THR A N 1
ATOM 2523 C CA . THR A 1 315 ? -2.855 -5.301 -3.490 1.00 98.31 315 THR A CA 1
ATOM 2524 C C . THR A 1 315 ? -3.014 -3.792 -3.591 1.00 98.31 315 THR A C 1
ATOM 2526 O O . THR A 1 315 ? -3.961 -3.223 -3.057 1.00 98.31 315 THR A O 1
ATOM 2529 N N . TRP A 1 316 ? -2.129 -3.156 -4.349 1.00 97.06 316 TRP A N 1
ATOM 2530 C CA . TRP A 1 316 ? -2.391 -1.880 -5.002 1.00 97.06 316 TRP A CA 1
ATOM 2531 C C . TRP A 1 316 ? -2.692 -2.087 -6.501 1.00 97.06 316 TRP A C 1
ATOM 2533 O O . TRP A 1 316 ? -2.232 -3.050 -7.126 1.00 97.06 316 TRP A O 1
ATOM 2543 N N . GLY A 1 317 ? -3.475 -1.171 -7.080 1.00 96.06 317 GLY A N 1
ATOM 2544 C CA . GLY A 1 317 ? -3.794 -1.111 -8.509 1.00 96.06 317 GLY A CA 1
ATOM 2545 C C . GLY A 1 317 ? -5.176 -1.648 -8.886 1.00 96.06 317 GLY A C 1
ATOM 2546 O O . GLY A 1 317 ? -5.573 -1.566 -10.054 1.00 96.06 317 GLY A O 1
ATOM 2547 N N . TYR A 1 318 ? -5.935 -2.207 -7.934 1.00 98.06 318 TYR A N 1
ATOM 2548 C CA . TYR A 1 318 ? -7.267 -2.721 -8.248 1.00 98.06 318 TYR A CA 1
ATOM 2549 C C . TYR A 1 318 ? -8.228 -1.572 -8.542 1.00 98.06 318 TYR A C 1
ATOM 2551 O O . TYR A 1 318 ? -8.931 -1.620 -9.555 1.00 98.06 318 TYR A O 1
ATOM 2559 N N . GLN A 1 319 ? -8.210 -0.531 -7.699 1.00 97.31 319 GLN A N 1
ATOM 2560 C CA . GLN A 1 319 ? -9.100 0.622 -7.809 1.00 97.31 319 GLN A CA 1
ATOM 2561 C C . GLN A 1 319 ? -9.005 1.305 -9.178 1.00 97.31 319 GLN A C 1
ATOM 2563 O O . GLN A 1 319 ? -10.019 1.692 -9.761 1.00 97.31 319 GLN A O 1
ATOM 2568 N N . GLU A 1 320 ? -7.792 1.454 -9.687 1.00 95.25 320 GLU A N 1
ATOM 2569 C CA . GLU A 1 320 ? -7.502 2.238 -10.875 1.00 95.25 320 GLU A CA 1
ATOM 2570 C C . GLU A 1 320 ? -7.599 1.386 -12.140 1.00 95.25 320 GLU A C 1
ATOM 2572 O O . GLU A 1 320 ? -8.140 1.841 -13.148 1.00 95.25 320 GLU A O 1
ATOM 2577 N N . PHE A 1 321 ? -7.129 0.135 -12.097 1.00 97.31 321 PHE A N 1
ATOM 2578 C CA . PHE A 1 321 ? -6.889 -0.642 -13.316 1.00 97.31 321 PHE A CA 1
ATOM 2579 C C . PHE A 1 321 ? -7.738 -1.906 -13.442 1.00 97.31 321 PHE A C 1
ATOM 2581 O O . PHE A 1 321 ? -7.998 -2.344 -14.564 1.00 97.31 321 PHE A O 1
ATOM 2588 N N . CYS A 1 322 ? -8.170 -2.502 -12.330 1.00 98.00 322 CYS A N 1
ATOM 2589 C CA . CYS A 1 322 ? -8.708 -3.863 -12.342 1.00 98.00 322 CYS A CA 1
ATOM 2590 C C . CYS A 1 322 ? -10.198 -3.967 -12.009 1.00 98.00 322 CYS A C 1
ATOM 2592 O O . CYS A 1 322 ? -10.784 -5.036 -12.182 1.00 98.00 322 CYS A O 1
ATOM 2594 N N . ARG A 1 323 ? -10.831 -2.880 -11.565 1.00 96.44 323 ARG A N 1
ATOM 2595 C CA . ARG A 1 323 ? -12.278 -2.844 -11.342 1.00 96.44 323 ARG A CA 1
ATOM 2596 C C . ARG A 1 323 ? -13.047 -2.972 -12.654 1.00 96.44 323 ARG A C 1
ATOM 2598 O O . ARG A 1 323 ? -12.619 -2.418 -13.670 1.00 96.44 323 ARG A O 1
ATOM 2605 N N . PRO A 1 324 ? -14.244 -3.587 -12.644 1.00 97.12 324 PRO A N 1
ATOM 2606 C CA . PRO A 1 324 ? -15.138 -3.557 -13.801 1.00 97.12 324 PRO A CA 1
ATOM 2607 C C . PRO A 1 324 ? -15.427 -2.129 -14.294 1.00 97.12 324 PRO A C 1
ATOM 2609 O O . PRO A 1 324 ? -15.514 -1.887 -15.496 1.00 97.12 324 PRO A O 1
ATOM 2612 N N . ALA A 1 325 ? -15.510 -1.168 -13.369 1.00 95.12 325 ALA A N 1
ATOM 2613 C CA . ALA A 1 325 ? -15.730 0.244 -13.676 1.00 95.12 325 ALA A CA 1
ATOM 2614 C C . ALA A 1 325 ? -14.542 0.930 -14.387 1.00 95.12 325 ALA A C 1
ATOM 2616 O O . ALA A 1 325 ? -14.747 1.948 -15.041 1.00 95.12 325 ALA A O 1
ATOM 2617 N N . SER A 1 326 ? -13.327 0.371 -14.325 1.00 94.75 326 SER A N 1
ATOM 2618 C CA . SER A 1 326 ? -12.124 0.932 -14.969 1.00 94.75 326 SER A CA 1
ATOM 2619 C C . SER A 1 326 ? -12.076 0.702 -16.488 1.00 94.75 326 SER A C 1
ATOM 2621 O O . SER A 1 326 ? -11.133 1.119 -17.159 1.00 94.75 326 SER A O 1
ATOM 2623 N N . GLY A 1 327 ? -13.080 0.025 -17.056 1.00 96.31 327 GLY A N 1
ATOM 2624 C CA . GLY A 1 327 ? -13.230 -0.189 -18.494 1.00 96.31 327 GLY A CA 1
ATOM 2625 C C . GLY A 1 327 ? -12.886 -1.611 -18.956 1.00 96.31 327 GLY A C 1
ATOM 2626 O O . GLY A 1 327 ? -12.712 -2.521 -18.143 1.00 96.31 327 GLY A O 1
ATOM 2627 N N . PRO A 1 328 ? -12.775 -1.846 -20.280 1.00 97.69 328 PRO A N 1
ATOM 2628 C CA . PRO A 1 328 ? -12.708 -3.199 -20.841 1.00 97.69 328 PRO A CA 1
ATOM 2629 C C . PRO A 1 328 ? -11.535 -4.051 -20.342 1.00 97.69 328 PRO A C 1
ATOM 2631 O O . PRO A 1 328 ? -11.651 -5.272 -20.263 1.00 97.69 328 PRO A O 1
ATOM 2634 N N . ALA A 1 329 ? -10.392 -3.430 -20.029 1.00 96.88 329 ALA A N 1
ATOM 2635 C CA . ALA A 1 329 ? -9.246 -4.138 -19.464 1.00 96.88 329 ALA A CA 1
ATOM 2636 C C . ALA A 1 329 ? -9.511 -4.596 -18.021 1.00 96.88 329 ALA A C 1
ATOM 2638 O O . ALA A 1 329 ? -9.209 -5.744 -17.699 1.00 96.88 329 ALA A O 1
ATOM 2639 N N . GLY A 1 330 ? -10.129 -3.736 -17.204 1.00 97.88 330 GLY A N 1
ATOM 2640 C CA . GLY A 1 330 ? -10.527 -4.056 -15.835 1.00 97.88 330 GLY A CA 1
ATOM 2641 C C . GLY A 1 330 ? -11.581 -5.160 -15.784 1.00 97.88 330 GLY A C 1
ATOM 2642 O O . GLY A 1 330 ? -11.392 -6.136 -15.071 1.00 97.88 330 GLY A O 1
ATOM 2643 N N . ILE A 1 331 ? -12.615 -5.100 -16.635 1.00 98.31 331 ILE A N 1
ATOM 2644 C CA . ILE A 1 331 ? -13.632 -6.167 -16.752 1.00 98.31 331 ILE A CA 1
ATOM 2645 C C . ILE A 1 331 ? -12.979 -7.524 -17.035 1.00 98.31 331 ILE A C 1
ATOM 2647 O O . ILE A 1 331 ? -13.247 -8.499 -16.335 1.00 98.31 331 ILE A O 1
ATOM 2651 N N . ARG A 1 332 ? -12.088 -7.587 -18.036 1.00 98.31 332 ARG A N 1
ATOM 2652 C CA . ARG A 1 332 ? -11.392 -8.836 -18.380 1.00 98.31 332 ARG A CA 1
ATOM 2653 C C . ARG A 1 332 ? -10.546 -9.350 -17.222 1.00 98.31 332 ARG A C 1
ATOM 2655 O O . ARG A 1 332 ? -10.632 -10.528 -16.898 1.00 98.31 332 ARG A O 1
ATOM 2662 N N . TRP A 1 333 ? -9.757 -8.481 -16.590 1.00 98.44 333 TRP A N 1
ATOM 2663 C CA . TRP A 1 333 ? -8.948 -8.873 -15.437 1.00 98.44 333 TRP A CA 1
ATOM 2664 C C . TRP A 1 333 ? -9.823 -9.407 -14.296 1.00 98.44 333 TRP A C 1
ATOM 2666 O O . TRP A 1 333 ? -9.533 -10.467 -13.743 1.00 98.44 333 TRP A O 1
ATOM 2676 N N . TYR A 1 334 ? -10.920 -8.713 -13.987 1.00 98.62 334 TYR A N 1
ATOM 2677 C CA . TYR A 1 334 ? -11.841 -9.076 -12.916 1.00 98.62 334 TYR A CA 1
ATOM 2678 C C . TYR A 1 334 ? -12.485 -10.439 -13.168 1.00 98.62 334 TYR A C 1
ATOM 2680 O O . TYR A 1 334 ? -12.478 -11.296 -12.286 1.00 98.62 334 TYR A O 1
ATOM 2688 N N . ASP A 1 335 ? -12.990 -10.689 -14.377 1.00 98.38 335 ASP A N 1
ATOM 2689 C CA . ASP A 1 335 ? -13.585 -11.979 -14.727 1.00 98.38 335 ASP A CA 1
ATOM 2690 C C . ASP A 1 335 ? -12.558 -13.119 -14.726 1.00 98.38 335 ASP A C 1
ATOM 2692 O O . ASP A 1 335 ? -12.867 -14.238 -14.302 1.00 98.38 335 ASP A O 1
ATOM 2696 N N . ASP A 1 336 ? -11.330 -12.855 -15.170 1.00 98.06 336 ASP A N 1
ATOM 2697 C CA . ASP A 1 336 ? -10.218 -13.803 -15.127 1.00 98.06 336 ASP A CA 1
ATOM 2698 C C . ASP A 1 336 ? -9.874 -14.184 -13.680 1.00 98.06 336 ASP A C 1
ATOM 2700 O O . ASP A 1 336 ? -9.838 -15.372 -13.337 1.00 98.06 336 ASP A O 1
ATOM 2704 N N . TYR A 1 337 ? -9.685 -13.189 -12.811 1.00 98.31 337 TYR A N 1
ATOM 2705 C CA . TYR A 1 337 ? -9.357 -13.405 -11.405 1.00 98.31 337 TYR A CA 1
ATOM 2706 C C . TYR A 1 337 ? -10.524 -14.045 -10.638 1.00 98.31 337 TYR A C 1
ATOM 2708 O O . TYR A 1 337 ? -10.324 -15.005 -9.893 1.00 98.31 337 TYR A O 1
ATOM 2716 N N . ARG A 1 338 ? -11.772 -13.643 -10.906 1.00 97.69 338 ARG A N 1
ATOM 2717 C CA . ARG A 1 338 ? -12.969 -14.280 -10.331 1.00 97.69 338 ARG A CA 1
ATOM 2718 C C . ARG A 1 338 ? -13.051 -15.764 -10.680 1.00 97.69 338 ARG A C 1
ATOM 2720 O O . ARG A 1 338 ? -13.406 -16.584 -9.833 1.00 97.69 338 ARG A O 1
ATOM 2727 N N . ARG A 1 339 ? -12.725 -16.139 -11.923 1.00 96.75 339 ARG A N 1
ATOM 2728 C CA . ARG A 1 339 ? -12.665 -17.550 -12.345 1.00 96.75 339 ARG A CA 1
ATOM 2729 C C . ARG A 1 339 ? -11.546 -18.310 -11.641 1.00 96.75 339 ARG A C 1
ATOM 2731 O O . ARG A 1 339 ? -11.741 -19.479 -11.317 1.00 96.75 339 ARG A O 1
ATOM 2738 N N . TYR A 1 340 ? -10.400 -17.674 -11.407 1.00 95.75 340 TYR A N 1
ATOM 2739 C CA . TYR A 1 340 ? -9.314 -18.253 -10.617 1.00 95.75 340 TYR A CA 1
ATOM 2740 C C . TYR A 1 340 ? -9.756 -18.534 -9.172 1.00 95.75 340 TYR A C 1
ATOM 2742 O O . TYR A 1 340 ? -9.611 -19.668 -8.714 1.00 95.75 340 TYR A O 1
ATOM 2750 N N . VAL A 1 341 ? -10.380 -17.554 -8.509 1.00 94.19 341 VAL A N 1
ATOM 2751 C CA . VAL A 1 341 ? -10.867 -17.662 -7.123 1.00 94.19 341 VAL A CA 1
ATOM 2752 C C . VAL A 1 341 ? -11.938 -18.742 -6.974 1.00 94.19 341 VAL A C 1
ATOM 2754 O O . VAL A 1 341 ? -11.832 -19.594 -6.101 1.00 94.19 341 VAL A O 1
ATOM 2757 N N . ARG A 1 342 ? -12.925 -18.802 -7.878 1.00 90.44 342 ARG A N 1
ATOM 2758 C CA . ARG A 1 342 ? -13.988 -19.832 -7.842 1.00 90.44 342 ARG A CA 1
ATOM 2759 C C . ARG A 1 342 ? -13.489 -21.267 -8.030 1.00 90.44 342 AR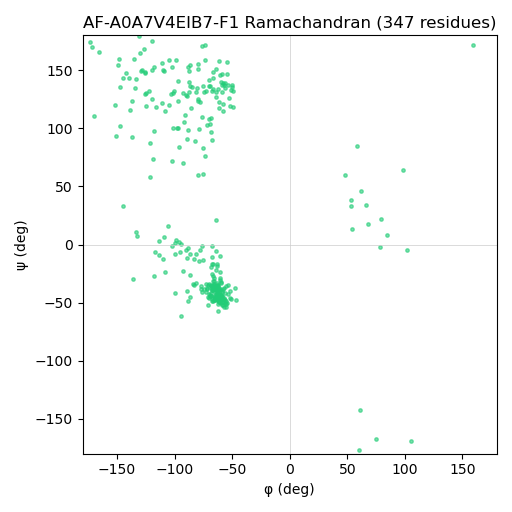G A C 1
ATOM 2761 O O . ARG A 1 342 ? -14.225 -22.204 -7.743 1.00 90.44 342 ARG A O 1
ATOM 2768 N N . ARG A 1 343 ? -12.281 -21.449 -8.569 1.00 85.00 343 ARG A N 1
ATOM 2769 C CA . ARG A 1 343 ? -11.640 -22.763 -8.733 1.00 85.00 343 ARG A CA 1
ATOM 2770 C C . ARG A 1 343 ? -10.795 -23.163 -7.522 1.00 85.00 343 ARG A C 1
ATOM 2772 O O . ARG A 1 343 ? -10.240 -24.260 -7.534 1.00 85.00 343 ARG A O 1
ATOM 2779 N N . ALA A 1 344 ? -10.636 -22.294 -6.524 1.00 69.94 344 ALA A N 1
ATOM 2780 C CA . ALA A 1 344 ? -10.037 -22.683 -5.257 1.00 69.94 344 ALA A CA 1
ATOM 2781 C C . ALA A 1 344 ? -11.017 -23.603 -4.502 1.00 69.94 344 ALA A C 1
ATOM 2783 O O . ALA A 1 344 ? -12.216 -23.316 -4.504 1.00 69.94 344 ALA A O 1
ATOM 2784 N N . PRO A 1 345 ? -10.551 -24.714 -3.897 1.00 58.06 345 PRO A N 1
ATOM 2785 C CA . PRO A 1 345 ? -11.404 -25.567 -3.080 1.00 58.06 345 PRO A CA 1
ATOM 2786 C C . PRO A 1 345 ? -12.117 -24.722 -2.024 1.00 58.06 345 PRO A C 1
ATOM 2788 O O . PRO A 1 345 ? -11.476 -23.980 -1.279 1.00 58.06 345 PRO A O 1
ATOM 2791 N N . SER A 1 346 ? -13.443 -24.814 -1.974 1.00 48.75 346 SER A N 1
ATOM 2792 C CA . SER A 1 346 ? -14.259 -24.165 -0.953 1.00 48.75 346 SER A CA 1
ATOM 2793 C C . SER A 1 346 ? -13.980 -24.828 0.397 1.00 48.75 346 SER A C 1
ATOM 2795 O O . SER A 1 346 ? -14.608 -25.825 0.745 1.00 48.75 346 SER A O 1
ATOM 2797 N N . GLY A 1 347 ? -12.996 -24.309 1.129 1.00 41.88 347 GLY A N 1
ATOM 2798 C CA . GLY A 1 347 ? -12.577 -24.830 2.425 1.00 41.88 347 GLY A CA 1
ATOM 2799 C C . GLY A 1 347 ? -12.005 -23.730 3.315 1.00 41.88 347 GLY A C 1
ATOM 2800 O O . GLY A 1 347 ? -10.806 -23.471 3.271 1.00 41.88 347 GLY A O 1
ATOM 2801 N N . LEU A 1 348 ? -12.880 -23.147 4.145 1.00 38.34 348 LEU A N 1
ATOM 2802 C CA . LEU A 1 348 ? -12.588 -22.261 5.285 1.00 38.34 348 LEU A CA 1
ATOM 2803 C C . LEU A 1 348 ? -11.789 -20.988 4.942 1.00 38.34 348 LEU A C 1
ATOM 2805 O O . LEU A 1 348 ? -10.565 -20.958 5.109 1.00 38.34 348 LEU A O 1
ATOM 2809 N N . TYR A 1 349 ? -12.516 -19.952 4.513 1.00 42.16 349 TYR A N 1
ATOM 2810 C CA . TYR A 1 349 ? -12.123 -18.550 4.707 1.00 42.16 349 TYR A CA 1
ATOM 2811 C C . TYR A 1 349 ? -12.544 -18.104 6.101 1.00 42.16 349 TYR A C 1
ATOM 2813 O O . TYR A 1 349 ? -13.691 -18.448 6.476 1.00 42.16 349 TYR A O 1
#

Nearest PDB structures (foldseek):
  6fwm-assembly1_A  TM=6.153E-01  e=2.507E-05  Bacteroides xylanisolvens XB1A
  6fwi-assembly1_A  TM=6.100E-01  e=2.800E-05  Bacteroides xylanisolvens XB1A
  6fwg-assembly1_A  TM=5.927E-01  e=4.604E-05  Bacteroides xylanisolvens XB1A
  5mc8-assembly1_A  TM=6.152E-01  e=9.982E-05  Bacteroides xylanisolvens XB1A
  8rdj-assembly1_S  TM=4.498E-01  e=1.555E-01  Sinapis alba

Secondary structure (DSSP, 8-state):
--PPPTTSSS-S-------PPPPPPPPPPP-PPP-EEEEEEE--HHHHHHHHHHHHHHHHHHHHHTT--EEEEE---TTSHHHHHHHHHHHHHHHHTT-EEEEEPP--TTHHHH--HHHHHHHHHHHHHHHHHHHSS-TTEEEEEE----S---HHHHHHHHHHHHHHHHHHHHHSTTPPEEE-------TT-SSSS-----HHHHHHHHHHHHHHHT-SEEEEES-TT-BTT--HHHHHHHHHHHHHHHHHHT-EEEEE--SEEE--S-HHHHHHHH-S--GGG-SS--EEEPPHHHHHHHHHHHTTT-SSEEESSIIIIISGGG-HHHHHHHHHHHHHHHTS-----

pLDDT: mean 89.07, std 17.27, range [30.62, 98.88]

Foldseek 3Di:
DDDDDPPPPPPDDPDDDPPDDDPDDPDDPDPFQFAAQAEEDEDDLVVLVVCDLVNLVVVVVLCVLLNHQEYEYEDQDLVDPSSVVSLLSSLVSSLVSNHAYEYEQDADPCCQPPLPLVVRLVSLLVRLVRCLVSQQPGPSYQAYEYEPEEADDDDPSLVSVLVNLLSNLVSRCVSHPPHAYEYEYEADDCPPQLAHPDDHDDLQVSLVRLLVSCQSSVHAEYAYEQHPQQAPVDDLVSSLSNLVSVLSSCVSNVHAYEYAQAQKGFDDPDPVRQCVQANSHRQVNGPDRRMAGDPPVVSSVSSVSNVVRHPHYHYYDLNQHQDVVNDDRNVVNSVSSSVVSVPGPPDDD

Radius of gyration: 24.5 Å; Cα contacts (8 Å, |Δi|>4): 575; chains: 1; bounding box: 85×77×47 Å

Mean predicted aligned error: 7.38 Å

Solvent-accessible surface area (backbone atoms only — not comparable to full-atom values): 19366 Å² total; per-residue (Å²): 142,82,88,84,68,98,79,80,85,85,82,84,83,93,73,91,75,84,75,78,79,74,78,81,71,81,76,76,76,79,76,74,75,73,63,50,34,25,34,46,37,85,48,46,60,70,60,51,58,73,43,36,73,67,42,50,52,52,50,52,50,56,41,42,67,47,57,29,39,34,44,31,39,32,65,74,65,45,90,43,76,68,35,33,53,53,50,51,54,50,50,56,49,32,40,80,68,63,23,35,29,33,40,34,41,51,74,55,89,60,50,90,76,69,63,54,61,66,62,40,51,50,40,28,51,52,38,45,67,61,45,37,86,74,41,69,85,42,86,23,51,52,28,41,28,52,71,85,62,52,61,78,69,63,70,71,59,31,57,47,51,49,55,48,44,26,53,48,39,51,51,52,36,71,70,41,68,93,44,46,34,30,37,51,35,32,50,68,81,61,81,78,45,45,53,43,96,59,82,62,69,53,43,67,56,48,14,56,52,48,22,48,50,35,42,72,24,59,42,42,32,39,30,39,37,68,51,54,76,36,47,60,67,70,49,68,79,72,42,47,53,49,53,54,21,46,41,54,12,23,61,75,41,74,24,44,41,27,21,22,49,54,43,36,26,36,66,47,94,37,72,68,54,42,36,74,73,43,43,74,43,33,77,93,72,36,80,72,76,49,68,40,52,48,56,66,74,58,45,51,54,52,38,55,54,39,57,74,66,24,82,48,29,32,23,42,36,40,73,69,35,30,32,60,87,52,37,76,67,2,37,51,47,39,56,53,49,30,55,55,51,71,69,45,80,93,71,86,133

Sequence (349 aa):
MTVMTRREVLGVLSGALTVAALPAGPAPPERRRPMLRGTLWWYDPGISGAMGLDGWRKELAEQKAIGFDLLWILNAHPGLPEAGGQLRDLIALCERRGFSLIVSVAMTPMWYERLDLDEEKQAVRQSVEELAPFLCDTPAFFGWYLPQEIYFWTGPAHTYIRDLYRFSADACRRAIPGKPVTLSPFFILDRTKTFGDFYVPSPSEYGGYWAQLIRDASVDIIMLQDSGEHFSWVTNSQRRPYFAAMKQACDAAGARLWGNVECAEMHFKSLREYIRVNGRVHHAAAREKRWRPVPLQRLISKMELASSWCEDLVTWGYQEFCRPASGPAGIRWYDDYRRYVRRAPSGLY